Protein AF-A0A2P4WYX6-F1 (afdb_monomer_lite)

Radius of gyration: 46.46 Å; chains: 1; bounding box: 91×80×114 Å

Secondary structure (DSSP, 8-state):
-----PPPP---TTGGG-PPPP----PPPPPTTSTTTSPPHHHHHHS------THHHHHHHHHHHHHHHHHHHHHHHHHTS---------PPP--PPPPPGGGSS-HHHHHHHHHHHHHHHHHHHHHHHHHHHHHHHSTT-TTHHHHHHHHS--SS------TTS-----------HHHHHHHHHHHHHHHHHHGGGSS---------PPPP---------

Sequence (221 aa):
MAPTTRPVYDEDPDALYRGVPAPVPRIRPISSTDRLLRPTKASLAASRKKALTGKDKELAEAHELARKRRRLARVAKESGRLTIPQSPKFNKMKKSTVRSRADMLTRTSRELLEIAAIRKRIQAQKRKTQKYHDATTQGGRRDQSSRALSANGGVGVPVVRRPKLTTPVGFEFEIDKRAAAAEARKSLKRKSVAVTMEETEEVKASESAPPQKQRRKSAAA

Structure (mmCIF, N/CA/C/O backbone):
data_AF-A0A2P4WYX6-F1
#
_entry.id   AF-A0A2P4WYX6-F1
#
loop_
_atom_site.group_PDB
_atom_site.id
_atom_site.type_symbol
_atom_site.label_atom_id
_atom_site.label_alt_id
_atom_site.label_comp_id
_atom_site.label_asym_id
_atom_site.label_entity_id
_atom_site.label_seq_id
_atom_site.pdbx_PDB_ins_code
_atom_site.Cartn_x
_atom_site.Cartn_y
_atom_site.Cartn_z
_atom_site.occupancy
_atom_site.B_iso_or_equiv
_atom_site.auth_seq_id
_atom_site.auth_comp_id
_atom_site.auth_asym_id
_atom_site.auth_atom_id
_atom_site.pdbx_PDB_model_num
ATOM 1 N N . MET A 1 1 ? 17.646 15.285 -13.150 1.00 48.19 1 MET A N 1
ATOM 2 C CA . MET A 1 1 ? 17.004 16.487 -13.714 1.00 48.19 1 MET A CA 1
ATOM 3 C C . MET A 1 1 ? 17.012 16.361 -15.223 1.00 48.19 1 MET A C 1
ATOM 5 O O . MET A 1 1 ? 18.047 16.005 -15.768 1.00 48.19 1 MET A O 1
ATOM 9 N N . ALA A 1 2 ? 15.870 16.587 -15.865 1.00 43.16 2 ALA A N 1
ATOM 10 C CA . ALA A 1 2 ? 15.758 16.755 -17.310 1.00 43.16 2 ALA A CA 1
ATOM 11 C C . ALA A 1 2 ? 14.691 17.837 -17.568 1.00 43.16 2 ALA A C 1
ATOM 13 O O . ALA A 1 2 ? 13.674 17.832 -16.866 1.00 43.16 2 ALA A O 1
ATOM 14 N N . PRO A 1 3 ? 14.935 18.781 -18.492 1.00 48.22 3 PRO A N 1
ATOM 15 C CA . PRO A 1 3 ? 14.045 19.909 -18.742 1.00 48.22 3 PRO A CA 1
ATOM 16 C C . PRO A 1 3 ? 12.782 19.461 -19.488 1.00 48.22 3 PRO A C 1
ATOM 18 O O . PRO A 1 3 ? 12.831 18.608 -20.370 1.00 48.22 3 PRO A O 1
ATOM 21 N N . THR A 1 4 ? 11.644 20.049 -19.120 1.00 51.03 4 THR A N 1
ATOM 22 C CA . THR A 1 4 ? 10.346 19.888 -19.792 1.00 51.03 4 THR A CA 1
ATOM 23 C C . THR A 1 4 ? 9.991 21.194 -20.495 1.00 51.03 4 THR A C 1
ATOM 25 O O . THR A 1 4 ? 9.139 21.949 -20.041 1.00 51.03 4 THR A O 1
ATOM 28 N N . THR A 1 5 ? 10.662 21.494 -21.604 1.00 54.72 5 THR A N 1
ATOM 29 C CA . THR A 1 5 ? 10.223 22.562 -22.508 1.00 54.72 5 THR A CA 1
ATOM 30 C C . THR A 1 5 ? 9.193 21.991 -23.479 1.00 54.72 5 THR A C 1
ATOM 32 O O . THR A 1 5 ? 9.467 21.075 -24.253 1.00 54.72 5 THR A O 1
ATOM 35 N N . ARG A 1 6 ? 7.959 22.487 -23.361 1.00 56.28 6 ARG A N 1
ATOM 36 C CA . ARG A 1 6 ? 6.865 22.247 -24.311 1.00 56.28 6 ARG A CA 1
ATOM 37 C C . ARG A 1 6 ? 7.136 23.040 -25.600 1.00 56.28 6 ARG A C 1
ATOM 39 O O . ARG A 1 6 ? 7.762 24.094 -25.505 1.00 56.28 6 ARG A O 1
ATOM 46 N N . PRO A 1 7 ? 6.673 22.576 -26.773 1.00 48.28 7 PRO A N 1
ATOM 47 C CA . PRO A 1 7 ? 6.764 23.365 -27.994 1.00 48.28 7 PRO A CA 1
ATOM 48 C C . PRO A 1 7 ? 5.873 24.607 -27.879 1.00 48.28 7 PRO A C 1
ATOM 50 O O . PRO A 1 7 ? 4.713 24.513 -27.470 1.00 48.28 7 PRO A O 1
ATOM 53 N N . VAL A 1 8 ? 6.458 25.755 -28.209 1.00 48.31 8 VAL A N 1
ATOM 54 C CA . VAL A 1 8 ? 5.779 27.036 -28.409 1.00 48.31 8 VAL A CA 1
ATOM 55 C C . VAL A 1 8 ? 5.008 26.916 -29.723 1.00 48.31 8 VAL A C 1
ATOM 57 O O . VAL A 1 8 ? 5.616 26.659 -30.758 1.00 48.31 8 VAL A O 1
ATOM 60 N N . TYR A 1 9 ? 3.680 27.000 -29.653 1.00 49.00 9 TYR A N 1
ATOM 61 C CA . TYR A 1 9 ? 2.839 27.264 -30.818 1.00 49.00 9 TYR A CA 1
ATOM 62 C C . TYR A 1 9 ? 2.704 28.776 -30.973 1.00 49.00 9 TYR A C 1
ATOM 64 O O . TYR A 1 9 ? 2.695 29.493 -29.971 1.00 49.00 9 TYR A O 1
ATOM 72 N N . ASP A 1 10 ? 2.641 29.190 -32.232 1.00 50.97 10 ASP A N 1
ATOM 73 C CA . ASP A 1 10 ? 2.662 30.558 -32.731 1.00 50.97 10 ASP A CA 1
ATOM 74 C C . ASP A 1 10 ? 1.778 31.530 -31.934 1.00 50.97 10 ASP A C 1
ATOM 76 O O . ASP A 1 10 ? 0.637 31.243 -31.565 1.00 50.97 10 ASP A O 1
ATOM 80 N N . GLU A 1 11 ? 2.365 32.688 -31.646 1.00 53.31 11 GLU A N 1
ATOM 81 C CA . GLU A 1 11 ? 1.775 33.793 -30.905 1.00 53.31 11 GLU A CA 1
ATOM 82 C C . GLU A 1 11 ? 0.718 34.495 -31.771 1.00 53.31 11 GLU A C 1
ATOM 84 O O . GLU A 1 11 ? 1.040 35.374 -32.566 1.00 53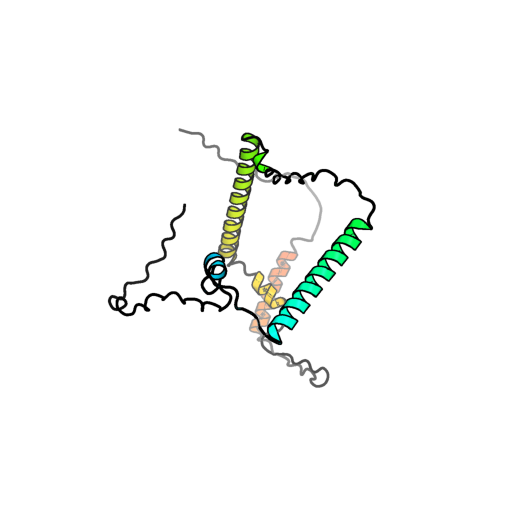.31 11 GLU A O 1
ATOM 89 N N . ASP A 1 12 ? -0.557 34.130 -31.605 1.00 55.72 12 ASP A N 1
ATOM 90 C CA . ASP A 1 12 ? -1.676 35.001 -31.984 1.00 55.72 12 ASP A CA 1
ATOM 91 C C . ASP A 1 12 ? -1.669 36.229 -31.044 1.00 55.72 12 ASP A C 1
ATOM 93 O O . ASP A 1 12 ? -1.929 36.076 -29.841 1.00 55.72 12 ASP A O 1
ATOM 97 N N . PRO A 1 13 ? -1.405 37.457 -31.538 1.00 60.81 13 PRO A N 1
ATOM 98 C CA . PRO A 1 13 ? -1.260 38.644 -30.688 1.00 60.81 13 PRO A CA 1
ATOM 99 C C . PRO A 1 13 ? -2.567 39.074 -29.994 1.00 60.81 13 PRO A C 1
ATOM 101 O O . PRO A 1 13 ? -2.524 39.816 -29.014 1.00 60.81 13 PRO A O 1
ATOM 104 N N . ASP A 1 14 ? -3.719 38.550 -30.426 1.00 59.16 14 ASP A N 1
ATOM 105 C CA . ASP A 1 14 ? -5.037 38.846 -29.845 1.00 59.16 14 ASP A CA 1
ATOM 106 C C . ASP A 1 14 ? -5.517 37.808 -28.808 1.00 59.16 14 ASP A C 1
ATOM 108 O O . ASP A 1 14 ? -6.575 37.973 -28.188 1.00 59.16 14 ASP A O 1
ATOM 112 N N . ALA A 1 15 ? -4.750 36.741 -28.548 1.00 57.59 15 ALA A N 1
ATOM 113 C CA . ALA A 1 15 ? -5.140 35.705 -27.583 1.00 57.59 15 ALA A CA 1
ATOM 114 C C . ALA A 1 15 ? -4.946 36.125 -26.107 1.00 57.59 15 ALA A C 1
ATOM 116 O O . ALA A 1 15 ? -5.497 35.494 -25.200 1.00 57.59 15 ALA A O 1
ATOM 117 N N . LEU A 1 16 ? -4.204 37.210 -25.851 1.00 56.69 16 LEU A N 1
ATOM 118 C CA . LEU A 1 16 ? -3.835 37.679 -24.507 1.00 56.69 16 LEU A CA 1
ATOM 119 C C . LEU A 1 16 ? -5.023 38.092 -23.622 1.00 56.69 16 LEU A C 1
ATOM 121 O O . LEU A 1 16 ? -4.913 38.036 -22.398 1.00 56.69 16 LEU A O 1
ATOM 125 N N . TYR A 1 17 ? -6.169 38.457 -24.204 1.00 57.28 17 TYR A N 1
ATOM 126 C CA . TYR A 1 17 ? -7.312 38.994 -23.449 1.00 57.28 17 TYR A CA 1
ATOM 127 C C . TYR A 1 17 ? -8.503 38.035 -23.298 1.00 57.28 17 TYR A C 1
ATOM 129 O O . TYR A 1 17 ? -9.527 38.413 -22.730 1.00 57.28 17 TYR A O 1
ATOM 137 N N . ARG A 1 18 ? -8.378 36.770 -23.726 1.00 60.94 18 ARG A N 1
ATOM 138 C CA . ARG A 1 18 ? -9.403 35.725 -23.507 1.00 60.94 18 ARG A CA 1
ATOM 139 C C . ARG A 1 18 ? -8.941 34.641 -22.526 1.00 60.94 18 ARG A C 1
ATOM 141 O O . ARG A 1 18 ? -9.201 33.456 -22.720 1.00 60.94 18 ARG A O 1
ATOM 148 N N . GLY A 1 19 ? -8.252 35.036 -21.457 1.00 66.94 19 GLY A N 1
ATOM 149 C CA . GLY A 1 19 ? -7.892 34.132 -20.365 1.00 66.94 19 GLY A CA 1
ATOM 150 C C . GLY A 1 19 ? -9.114 33.741 -19.526 1.00 66.94 19 GLY A C 1
ATOM 151 O O . GLY A 1 19 ? -9.825 34.603 -19.016 1.00 66.94 19 GLY A O 1
ATOM 152 N N . VAL A 1 20 ? -9.356 32.436 -19.365 1.00 69.62 20 VAL A N 1
ATOM 153 C CA . VAL A 1 20 ? -10.332 31.887 -18.405 1.00 69.62 20 VAL A CA 1
ATOM 154 C C . VAL A 1 20 ? -10.021 32.458 -17.011 1.00 69.62 20 VAL A C 1
ATOM 156 O O . VAL A 1 20 ? -8.851 32.428 -16.617 1.00 69.62 20 VAL A O 1
ATOM 159 N N . PRO A 1 21 ? -11.012 32.974 -16.252 1.00 75.75 21 PRO A N 1
ATOM 160 C CA . PRO A 1 21 ? -10.755 33.534 -14.929 1.00 75.75 21 PRO A CA 1
ATOM 161 C C . PRO A 1 21 ? -10.059 32.503 -14.037 1.00 75.75 21 PRO A C 1
ATOM 163 O O . PRO A 1 21 ? -10.359 31.307 -14.102 1.00 75.75 21 PRO A O 1
ATOM 166 N N . ALA A 1 22 ? -9.123 32.974 -13.207 1.00 77.44 22 ALA A N 1
ATOM 167 C CA . ALA A 1 22 ? -8.354 32.114 -12.318 1.00 77.44 22 ALA A CA 1
ATOM 168 C C . ALA A 1 22 ? -9.303 31.207 -11.506 1.00 77.44 22 ALA A C 1
ATOM 170 O O . ALA A 1 22 ? -10.267 31.705 -10.915 1.00 77.44 22 ALA A O 1
ATOM 171 N N . PRO A 1 23 ? -9.080 29.880 -11.484 1.00 76.62 23 PRO A N 1
ATOM 172 C CA . PRO A 1 23 ? -9.995 28.956 -10.830 1.00 76.62 23 PRO A CA 1
ATOM 173 C C . PRO A 1 23 ? -10.073 29.256 -9.329 1.00 76.62 23 PRO A C 1
ATOM 175 O O . PRO A 1 23 ? -9.102 29.087 -8.593 1.00 76.62 23 PRO A O 1
ATOM 178 N N . VAL A 1 24 ? -11.250 29.693 -8.874 1.00 80.38 24 VAL A N 1
ATOM 179 C CA . VAL A 1 24 ? -11.516 29.975 -7.459 1.00 80.38 24 VAL A CA 1
ATOM 180 C C . VAL A 1 24 ? -11.598 28.650 -6.691 1.00 80.38 24 VAL A C 1
ATOM 182 O O . VAL A 1 24 ? -12.313 27.735 -7.122 1.00 80.38 24 VAL A O 1
ATOM 185 N N . PRO A 1 25 ? -10.900 28.502 -5.549 1.00 78.69 25 PRO A N 1
ATOM 186 C CA . PRO A 1 25 ? -10.986 27.291 -4.746 1.00 78.69 25 PRO A CA 1
ATOM 187 C C . PRO A 1 25 ? -12.414 27.108 -4.217 1.00 78.69 25 PRO A C 1
ATOM 189 O O . PRO A 1 25 ? -12.939 27.942 -3.482 1.00 78.69 25 PRO A O 1
ATOM 192 N N . ARG A 1 26 ? -13.051 25.988 -4.574 1.00 79.81 26 ARG A N 1
ATOM 193 C CA . ARG A 1 26 ? -14.374 25.619 -4.051 1.00 79.81 26 ARG A CA 1
ATOM 194 C C . ARG A 1 26 ? -14.242 25.254 -2.571 1.00 79.81 26 ARG A C 1
ATOM 196 O O . ARG A 1 26 ? -13.697 24.200 -2.236 1.00 79.81 26 ARG A O 1
ATOM 203 N N . ILE A 1 27 ? -14.727 26.128 -1.692 1.00 78.38 27 ILE A N 1
ATOM 204 C CA . ILE A 1 27 ? -14.760 25.889 -0.245 1.00 78.38 27 ILE A CA 1
ATOM 205 C C . ILE A 1 27 ? -15.755 24.756 0.031 1.00 78.38 27 ILE A C 1
ATOM 207 O O . ILE A 1 27 ? -16.883 24.769 -0.460 1.00 78.38 27 ILE A O 1
ATOM 211 N N . ARG A 1 28 ? -15.329 23.745 0.796 1.00 82.00 28 ARG A N 1
ATOM 212 C CA . ARG A 1 28 ? -16.211 22.644 1.205 1.00 82.00 28 ARG A CA 1
ATOM 213 C C . ARG A 1 28 ? -17.217 23.156 2.242 1.00 82.00 28 ARG A C 1
ATOM 215 O O . ARG A 1 28 ? -16.798 23.880 3.146 1.00 82.00 28 ARG A O 1
ATOM 222 N N . PRO A 1 29 ? -18.502 22.773 2.157 1.00 81.25 29 PRO A N 1
ATOM 223 C CA . PRO A 1 29 ? -19.473 23.143 3.177 1.00 81.25 29 PRO A CA 1
ATOM 224 C C . PRO A 1 29 ? -19.048 22.550 4.524 1.00 81.25 29 PRO A C 1
ATOM 226 O O . PRO A 1 29 ? -18.733 21.362 4.614 1.00 81.25 29 PRO A O 1
ATOM 229 N N . ILE A 1 30 ? -19.017 23.392 5.556 1.00 80.38 30 ILE A N 1
ATOM 230 C CA . ILE A 1 30 ? -18.679 22.980 6.921 1.00 80.38 30 ILE A CA 1
ATOM 231 C C . ILE A 1 30 ? -19.861 22.179 7.464 1.00 80.38 30 ILE A C 1
ATOM 233 O O . ILE A 1 30 ? -20.992 22.671 7.494 1.00 80.38 30 ILE A O 1
ATOM 237 N N . SER A 1 31 ? -19.613 20.937 7.876 1.00 80.00 31 SER A N 1
ATOM 238 C CA . SER A 1 31 ? -20.662 20.096 8.454 1.00 80.00 31 SER A CA 1
ATOM 239 C C . SER A 1 31 ? -20.960 20.540 9.887 1.00 80.00 31 SER A C 1
ATOM 241 O O . SER A 1 31 ? -20.053 20.932 10.618 1.00 80.00 31 SER A O 1
ATOM 243 N N . SER A 1 32 ? -22.205 20.393 10.350 1.00 75.50 32 SER A N 1
ATOM 244 C CA . SER A 1 32 ? -22.585 20.660 11.754 1.00 75.50 32 SER A CA 1
ATOM 245 C C . SER A 1 32 ? -21.799 19.817 12.766 1.00 75.50 32 SER A C 1
ATOM 247 O O . SER A 1 32 ? -21.746 20.126 13.955 1.00 75.50 32 SER A O 1
ATOM 249 N N . THR A 1 33 ? -21.164 18.744 12.293 1.00 77.31 33 THR A N 1
ATOM 250 C CA . THR A 1 33 ? -20.335 17.853 13.097 1.00 77.31 33 THR A CA 1
ATOM 251 C C . THR A 1 33 ? -18.848 18.194 13.036 1.00 77.31 33 THR A C 1
ATOM 253 O O . THR A 1 33 ? -18.068 17.544 13.742 1.00 77.31 33 THR A O 1
ATOM 256 N N . ASP A 1 34 ? -18.440 19.195 12.254 1.00 81.38 34 ASP A N 1
ATOM 257 C CA . ASP A 1 34 ? -17.046 19.614 12.154 1.00 81.38 34 ASP A CA 1
ATOM 258 C C . ASP A 1 34 ? -16.583 20.248 13.464 1.00 81.38 34 ASP A C 1
ATOM 260 O O . ASP A 1 34 ? -17.326 20.937 14.162 1.00 81.38 34 ASP A O 1
ATOM 264 N N . ARG A 1 35 ? -15.312 20.020 13.814 1.00 74.44 35 ARG A N 1
ATOM 265 C CA . ARG A 1 35 ? -14.719 20.513 15.070 1.00 74.44 35 ARG A CA 1
ATOM 266 C C . ARG A 1 35 ? -14.808 22.031 15.225 1.00 74.44 35 ARG A C 1
ATOM 268 O O . ARG A 1 35 ? -14.800 22.499 16.353 1.00 74.44 35 ARG A O 1
ATOM 275 N N . LEU A 1 36 ? -14.904 22.756 14.110 1.00 78.19 36 LEU A N 1
ATOM 276 C CA . LEU A 1 36 ? -15.064 24.208 14.068 1.00 78.19 36 LEU A CA 1
ATOM 277 C C . LEU A 1 36 ? -16.403 24.669 14.661 1.00 78.19 36 LEU A C 1
ATOM 279 O O . LEU A 1 36 ? -16.460 25.740 15.250 1.00 78.19 36 LEU A O 1
ATOM 283 N N . LEU A 1 37 ? -17.458 23.855 14.539 1.00 80.00 37 LEU A N 1
ATOM 284 C CA . LEU A 1 37 ? -18.802 24.162 15.042 1.00 80.00 37 LEU A CA 1
ATOM 285 C C . LEU A 1 37 ? -19.119 23.472 16.377 1.00 80.00 37 LEU A C 1
ATOM 287 O O . LEU A 1 37 ? -20.144 23.758 16.994 1.00 80.00 37 LEU A O 1
ATOM 291 N N . ARG A 1 38 ? -18.257 22.564 16.858 1.00 82.19 38 ARG A N 1
ATOM 292 C CA . ARG A 1 38 ? -18.446 21.924 18.166 1.00 82.19 38 ARG A CA 1
ATOM 293 C C . ARG A 1 38 ? -17.957 22.849 19.283 1.00 82.19 38 ARG A C 1
ATOM 295 O O . ARG A 1 38 ? -16.810 23.293 19.226 1.00 82.19 38 ARG A O 1
ATOM 302 N N . PRO A 1 39 ? -18.749 23.069 20.348 1.00 81.31 39 PRO A N 1
ATOM 303 C CA . PRO A 1 39 ? -18.277 23.826 21.498 1.00 81.31 39 PRO A CA 1
ATOM 304 C C . PRO A 1 39 ? -17.069 23.119 22.122 1.00 81.31 39 PRO A C 1
ATOM 306 O O . PRO A 1 39 ? -17.045 21.895 22.298 1.00 81.31 39 PRO A O 1
ATOM 309 N N . THR A 1 40 ? -16.035 23.895 22.435 1.00 83.75 40 THR A N 1
ATOM 310 C CA . THR A 1 40 ? -14.823 23.373 23.069 1.00 83.75 40 THR A CA 1
ATOM 311 C C . THR A 1 40 ? -15.133 22.882 24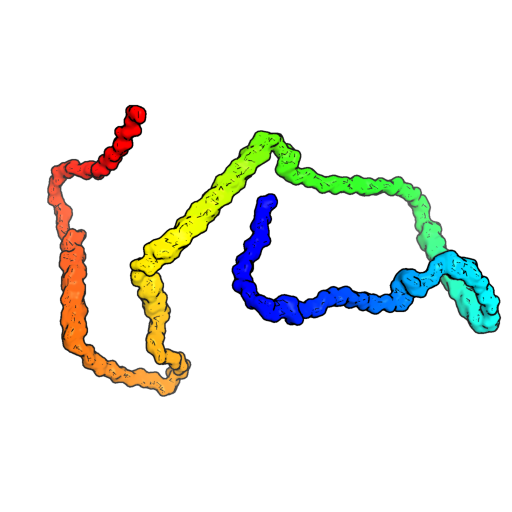.483 1.00 83.75 40 THR A C 1
ATOM 313 O O . THR A 1 40 ? -16.092 23.314 25.121 1.00 83.75 40 THR A O 1
ATOM 316 N N . LYS A 1 41 ? -14.296 21.989 25.026 1.00 80.44 41 LYS A N 1
ATOM 317 C CA . LYS A 1 41 ? -14.459 21.513 26.413 1.00 80.44 41 LYS A CA 1
ATOM 318 C C . LYS A 1 41 ? -14.429 22.657 27.430 1.00 80.44 41 LYS A C 1
ATOM 320 O O . LYS A 1 41 ? -15.142 22.580 28.419 1.00 80.44 41 LYS A O 1
ATOM 325 N N . ALA A 1 42 ? -13.649 23.708 27.169 1.00 78.56 42 ALA A N 1
ATOM 326 C CA . ALA A 1 42 ? -13.618 24.914 27.995 1.00 78.56 42 ALA A CA 1
ATOM 327 C C . ALA A 1 42 ? -14.954 25.678 27.938 1.00 78.56 42 ALA A C 1
ATOM 329 O O . ALA A 1 42 ? -15.486 26.057 28.976 1.00 78.56 42 ALA A O 1
ATOM 330 N N . SER A 1 43 ? -15.544 25.813 26.745 1.00 76.75 43 SER A N 1
ATOM 331 C CA . SER A 1 43 ? -16.871 26.418 26.562 1.00 76.75 43 SER A CA 1
ATOM 332 C C . SER A 1 43 ? -17.977 25.603 27.249 1.00 76.75 43 SER A C 1
ATOM 334 O O . SER A 1 43 ? -18.819 26.164 27.946 1.00 76.75 43 SER A O 1
ATOM 336 N N . LEU A 1 44 ? -17.928 24.270 27.151 1.00 76.94 44 LEU A N 1
ATOM 337 C CA . LEU A 1 44 ? -18.863 23.386 27.854 1.00 76.94 44 LEU A CA 1
ATOM 338 C C . LEU A 1 44 ? -18.654 23.368 29.374 1.00 76.94 44 LEU A C 1
ATOM 340 O O . LEU A 1 44 ? -19.619 23.192 30.107 1.00 76.94 44 LEU A O 1
ATOM 344 N N . ALA A 1 45 ? -17.425 23.547 29.861 1.00 73.00 45 ALA A N 1
ATOM 345 C CA . ALA A 1 45 ? -17.138 23.602 31.294 1.00 73.00 45 ALA A CA 1
ATOM 346 C C . ALA A 1 45 ? -17.643 24.903 31.939 1.00 73.00 45 ALA A C 1
ATOM 348 O O . ALA A 1 45 ? -18.072 24.881 33.090 1.00 73.00 45 ALA A O 1
ATOM 349 N N . ALA A 1 46 ? -17.640 26.012 31.191 1.00 71.06 46 ALA A N 1
ATOM 350 C CA . ALA A 1 46 ? -18.243 27.276 31.615 1.00 71.06 46 ALA A CA 1
ATOM 351 C C . ALA A 1 46 ? -19.784 27.253 31.567 1.00 71.06 46 ALA A C 1
ATOM 353 O O . ALA A 1 46 ? -20.439 28.088 32.196 1.00 71.06 46 ALA A O 1
ATOM 354 N N . SER A 1 47 ? -20.381 26.288 30.855 1.00 74.12 47 SER A N 1
ATOM 355 C CA . SER A 1 47 ? -21.827 26.087 30.863 1.00 74.12 47 SER A CA 1
ATOM 356 C C . SER A 1 47 ? -22.270 25.622 32.246 1.00 74.12 47 SER A C 1
ATOM 358 O O . SER A 1 47 ? -22.032 24.482 32.653 1.00 74.12 47 SER A O 1
ATOM 360 N N . ARG A 1 48 ? -22.975 26.499 32.965 1.00 72.25 48 ARG A N 1
ATOM 361 C CA . ARG A 1 48 ? -23.625 26.149 34.231 1.00 72.25 48 ARG A CA 1
ATOM 362 C C . ARG A 1 48 ? -24.555 24.955 34.003 1.00 72.25 48 ARG A C 1
ATOM 364 O O . ARG A 1 48 ? -25.299 24.915 33.021 1.00 72.25 48 ARG A O 1
ATOM 371 N N . LYS A 1 49 ? -24.503 23.967 34.902 1.00 74.94 49 LYS A N 1
ATOM 372 C CA . LYS A 1 49 ? -25.431 22.831 34.880 1.00 74.94 49 LYS A CA 1
ATOM 373 C C . LYS A 1 49 ? -26.842 23.395 35.019 1.00 74.94 49 LYS A C 1
ATOM 375 O O . LYS A 1 49 ? -27.151 24.007 36.038 1.00 74.94 49 LYS A O 1
ATOM 380 N N . LYS A 1 50 ? -27.675 23.225 33.992 1.00 78.69 50 LYS A N 1
ATOM 381 C CA . LYS A 1 50 ? -29.096 23.565 34.092 1.00 78.69 50 LYS A CA 1
ATOM 382 C C . LYS A 1 50 ? -29.685 22.732 35.230 1.00 78.69 50 LYS A C 1
ATOM 384 O O . LYS A 1 50 ? -29.468 21.521 35.267 1.00 78.69 50 LYS A O 1
ATOM 389 N N . ALA A 1 51 ? -30.371 23.384 36.166 1.00 80.81 51 ALA A N 1
ATOM 390 C CA . ALA A 1 51 ? -31.138 22.688 37.187 1.00 80.81 51 ALA A CA 1
ATOM 391 C C . ALA A 1 51 ? -32.269 21.938 36.470 1.00 80.81 51 ALA A C 1
ATOM 393 O O . ALA A 1 51 ? -33.231 22.546 36.014 1.00 80.81 51 ALA A O 1
ATOM 394 N N . LEU A 1 52 ? -32.085 20.633 36.278 1.00 82.19 52 LEU A N 1
ATOM 395 C CA . LEU A 1 52 ? -33.086 19.761 35.672 1.00 82.19 52 LEU A CA 1
ATOM 396 C C . LEU A 1 52 ? -34.211 19.569 36.695 1.00 82.19 52 LEU A C 1
ATOM 398 O O . LEU A 1 52 ? -33.954 19.126 37.817 1.00 82.19 52 LEU A O 1
ATOM 402 N N . THR A 1 53 ? -35.439 19.926 36.326 1.00 86.31 53 THR A N 1
ATOM 403 C CA . THR A 1 53 ? -36.637 19.771 37.162 1.00 86.31 53 THR A CA 1
ATOM 404 C C . THR A 1 53 ? -37.673 18.898 36.453 1.00 86.31 53 THR A C 1
ATOM 406 O O . THR A 1 53 ? -37.663 18.761 35.230 1.00 86.31 53 THR A O 1
ATOM 409 N N . GLY A 1 54 ? -38.548 18.253 37.230 1.00 90.31 54 GLY A N 1
ATOM 410 C CA . GLY A 1 54 ? -39.596 17.373 36.705 1.00 90.31 54 GLY A CA 1
ATOM 411 C C . GLY A 1 54 ? -39.052 16.172 35.920 1.00 90.31 54 GLY A C 1
ATOM 412 O O . GLY A 1 54 ? -38.080 15.537 36.328 1.00 90.31 54 GLY A O 1
ATOM 413 N N . LYS A 1 55 ? -39.674 15.881 34.770 1.00 88.56 55 LYS A N 1
ATOM 414 C CA . LYS A 1 55 ? -39.411 14.687 33.942 1.00 88.56 55 LYS A CA 1
ATOM 415 C C . LYS A 1 55 ? -37.959 14.577 33.465 1.00 88.56 55 LYS A C 1
ATOM 417 O O . LYS A 1 55 ? -37.414 13.480 33.388 1.00 88.56 55 LYS A O 1
ATOM 422 N N . ASP A 1 56 ? -37.302 15.702 33.193 1.00 85.62 56 ASP A N 1
ATOM 423 C CA . ASP A 1 56 ? -35.915 15.696 32.716 1.00 85.62 56 ASP A CA 1
ATOM 424 C C . ASP A 1 56 ? -34.929 15.249 33.805 1.00 85.62 56 ASP A C 1
ATOM 426 O O . ASP A 1 56 ? -33.890 14.650 33.510 1.00 85.62 56 ASP A O 1
ATOM 430 N N . LYS A 1 57 ? -35.269 15.496 35.077 1.00 90.56 57 LYS A N 1
ATOM 431 C CA . LYS A 1 57 ? -34.497 15.015 36.225 1.00 90.56 57 LYS A CA 1
ATOM 432 C C . LYS A 1 57 ? -34.611 13.496 36.353 1.00 90.56 57 LYS A C 1
ATOM 434 O O . LYS A 1 57 ? -33.593 12.824 36.484 1.00 90.56 57 LYS A O 1
ATOM 439 N N . GLU A 1 58 ? -35.821 12.960 36.221 1.00 88.88 58 GLU A N 1
ATOM 440 C CA . GLU A 1 58 ? -36.080 11.515 36.274 1.00 88.88 58 GLU A CA 1
ATOM 441 C C . GLU A 1 58 ? -35.366 10.766 35.142 1.00 88.88 58 GLU A C 1
ATOM 443 O O . GLU A 1 58 ? -34.740 9.731 35.373 1.00 88.88 58 GLU A O 1
ATOM 448 N N . LEU A 1 59 ? -35.379 11.314 33.921 1.00 90.62 59 LEU A N 1
ATOM 449 C CA . LEU A 1 59 ? -34.639 10.739 32.794 1.00 90.62 59 LEU A CA 1
ATOM 450 C C . LEU A 1 59 ? -33.126 10.751 33.039 1.00 90.62 59 LEU A C 1
ATOM 452 O O . LEU A 1 59 ? -32.447 9.752 32.779 1.00 90.62 59 LEU A O 1
ATOM 456 N N . ALA A 1 60 ? -32.583 11.854 33.560 1.00 88.44 60 ALA A N 1
ATOM 457 C CA . ALA A 1 60 ? -31.167 11.940 33.904 1.00 88.44 60 ALA A CA 1
ATOM 458 C C . ALA A 1 60 ? -30.786 10.914 34.986 1.00 88.44 60 ALA A C 1
ATOM 460 O O . ALA A 1 60 ? -29.797 10.191 34.826 1.00 88.44 60 ALA A O 1
ATOM 461 N N . GLU A 1 61 ? -31.599 10.783 36.034 1.00 91.31 61 GLU A N 1
ATOM 462 C CA . GLU A 1 61 ? -31.412 9.802 37.106 1.00 91.31 61 GLU A CA 1
ATOM 463 C C . GLU A 1 61 ? -31.510 8.361 36.586 1.00 91.31 61 GLU A C 1
ATOM 465 O O . GLU A 1 61 ? -30.651 7.530 36.899 1.00 91.31 61 GLU A O 1
ATOM 470 N N . ALA A 1 62 ? -32.469 8.061 35.706 1.00 92.12 62 ALA A N 1
ATOM 471 C CA . ALA A 1 62 ? -32.588 6.758 35.054 1.00 92.12 62 ALA A CA 1
ATOM 472 C C . ALA A 1 62 ? -31.343 6.425 34.212 1.00 92.12 62 ALA A C 1
ATOM 474 O O . ALA A 1 62 ? -30.820 5.304 34.267 1.00 92.12 62 ALA A O 1
ATOM 475 N N . HIS A 1 63 ? -30.806 7.402 33.476 1.00 93.12 63 HIS A N 1
ATOM 476 C CA . HIS A 1 63 ? -29.556 7.241 32.735 1.00 93.12 63 HIS A CA 1
ATOM 477 C C . HIS A 1 63 ? -28.352 7.011 33.655 1.00 93.12 63 HIS A C 1
ATOM 479 O O . HIS A 1 63 ? -27.483 6.187 33.337 1.00 93.12 63 HIS A O 1
ATOM 485 N N . GLU A 1 64 ? -28.277 7.697 34.794 1.00 92.81 64 GLU A N 1
ATOM 486 C CA . GLU A 1 64 ? -27.228 7.470 35.786 1.00 92.81 64 GLU A CA 1
ATOM 487 C C . GLU A 1 64 ? -27.328 6.086 36.424 1.00 92.81 64 GLU A C 1
ATOM 489 O O . GLU A 1 64 ? -26.317 5.380 36.511 1.00 92.81 64 GLU A O 1
ATOM 494 N N . LEU A 1 65 ? -28.530 5.650 36.798 1.00 94.12 65 LEU A N 1
ATOM 495 C CA . LEU A 1 65 ? -28.784 4.305 37.310 1.00 94.12 65 LEU A CA 1
ATOM 496 C C . LEU A 1 65 ? -28.412 3.238 36.277 1.00 94.12 65 LEU A C 1
ATOM 498 O O . LEU A 1 65 ? -27.730 2.268 36.614 1.00 94.12 65 LEU A O 1
ATOM 502 N N . ALA A 1 66 ? -28.752 3.437 35.003 1.00 92.56 66 ALA A N 1
ATOM 503 C CA . ALA A 1 66 ? -28.341 2.543 33.924 1.00 92.56 66 ALA A CA 1
ATOM 504 C C . ALA A 1 66 ? -26.810 2.495 33.766 1.00 92.56 66 ALA A C 1
ATOM 506 O O . ALA A 1 66 ? -26.235 1.418 33.580 1.00 92.56 66 ALA A O 1
ATOM 507 N N . ARG A 1 67 ? -26.114 3.635 33.886 1.00 93.56 67 ARG A N 1
ATOM 508 C CA . ARG A 1 67 ? -24.640 3.675 33.887 1.00 93.56 67 ARG A CA 1
ATOM 509 C C . ARG A 1 67 ? -24.055 2.944 35.094 1.00 93.56 67 ARG A C 1
ATOM 511 O O . ARG A 1 67 ? -23.097 2.192 34.915 1.00 93.56 67 ARG A O 1
ATOM 518 N N . LYS A 1 68 ? -24.624 3.124 36.289 1.00 94.44 68 LYS A N 1
ATOM 519 C CA . LYS A 1 68 ? -24.216 2.412 37.511 1.00 94.44 68 LYS A CA 1
ATOM 520 C C . LYS A 1 68 ? -24.406 0.902 37.350 1.00 94.44 68 LYS A C 1
ATOM 522 O O . LYS A 1 68 ? -23.446 0.162 37.544 1.00 94.44 68 LYS A O 1
ATOM 527 N N . ARG A 1 69 ? -25.568 0.449 36.863 1.00 92.81 69 ARG A N 1
ATOM 528 C CA . ARG A 1 69 ? -25.833 -0.969 36.548 1.00 92.81 69 ARG A CA 1
ATOM 529 C C . ARG A 1 69 ? -24.821 -1.538 35.552 1.00 92.81 69 ARG A C 1
ATOM 531 O O . ARG A 1 69 ? -24.270 -2.606 35.786 1.00 92.81 69 ARG A O 1
ATOM 538 N N . ARG A 1 70 ? -24.495 -0.801 34.482 1.00 90.81 70 ARG A N 1
ATOM 539 C CA . ARG A 1 70 ? -23.461 -1.215 33.512 1.00 90.81 70 ARG A CA 1
ATOM 5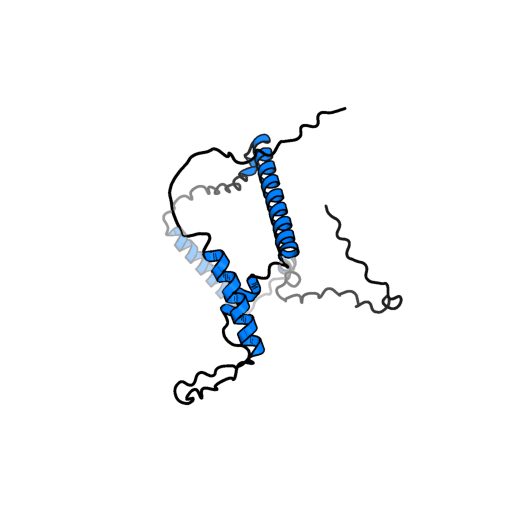40 C C . ARG A 1 70 ? -22.071 -1.323 34.139 1.00 90.81 70 ARG A C 1
ATOM 542 O O . ARG A 1 70 ? -21.324 -2.226 33.777 1.00 90.81 70 ARG A O 1
ATOM 549 N N . ARG A 1 71 ? -21.707 -0.413 35.050 1.00 90.38 71 ARG A N 1
ATOM 550 C CA . ARG A 1 71 ? -20.432 -0.483 35.783 1.00 90.38 71 ARG A CA 1
ATOM 551 C C . ARG A 1 71 ? -20.393 -1.709 36.687 1.00 90.38 71 ARG A C 1
ATOM 553 O O . ARG A 1 71 ? -19.437 -2.464 36.596 1.00 90.38 71 ARG A O 1
ATOM 560 N N . LEU A 1 72 ? -21.443 -1.947 37.469 1.00 88.62 72 LEU A N 1
ATOM 561 C CA . LEU A 1 72 ? -21.538 -3.118 38.343 1.00 88.62 72 LEU A CA 1
ATOM 562 C C . LEU A 1 72 ? -21.514 -4.430 37.553 1.00 88.62 72 LEU A C 1
ATOM 564 O O . LEU A 1 72 ? -20.821 -5.354 37.951 1.00 88.62 72 LEU A O 1
ATOM 568 N N . ALA A 1 73 ? -22.173 -4.496 36.394 1.00 86.75 73 ALA A N 1
ATOM 569 C CA . ALA A 1 73 ? -22.108 -5.667 35.520 1.00 86.75 73 ALA A CA 1
ATOM 570 C C . ALA A 1 73 ? -20.689 -5.929 34.979 1.00 86.75 73 ALA A C 1
ATOM 572 O O . ALA A 1 73 ? -20.288 -7.083 34.844 1.00 86.75 73 ALA A O 1
ATOM 573 N N . ARG A 1 74 ? -19.908 -4.875 34.686 1.00 84.75 74 ARG A N 1
ATOM 574 C CA . ARG A 1 74 ? -18.485 -5.021 34.327 1.00 84.75 74 ARG A CA 1
ATOM 575 C C . ARG A 1 74 ? -17.660 -5.487 35.514 1.00 84.75 74 ARG A C 1
ATOM 577 O O . ARG A 1 74 ? -16.918 -6.442 35.354 1.00 84.75 74 ARG A O 1
ATOM 584 N N . VAL A 1 75 ? -17.850 -4.872 36.682 1.00 83.50 75 VAL A N 1
ATOM 585 C CA . VAL A 1 75 ? -17.156 -5.265 37.914 1.00 83.50 75 VAL A CA 1
ATOM 586 C C . VAL A 1 75 ? -17.450 -6.722 38.242 1.00 83.50 75 VAL A C 1
ATOM 588 O O . VAL A 1 75 ? -16.506 -7.462 38.426 1.00 83.50 75 VAL A O 1
ATOM 591 N N . ALA A 1 76 ? -18.705 -7.174 38.203 1.00 78.69 76 ALA A N 1
ATOM 592 C CA . ALA A 1 76 ? -19.066 -8.574 38.439 1.00 78.69 76 ALA A CA 1
ATOM 593 C C . ALA A 1 76 ? -18.443 -9.532 37.405 1.00 78.69 76 ALA A C 1
ATOM 595 O O . ALA A 1 76 ? -17.967 -10.611 37.751 1.00 78.69 76 ALA A O 1
ATOM 596 N N . LYS A 1 77 ? -18.400 -9.129 36.127 1.00 80.19 77 LYS A N 1
ATOM 597 C CA . LYS A 1 77 ? -17.739 -9.897 35.059 1.00 80.19 77 LYS A CA 1
ATOM 598 C C . LYS A 1 77 ? -16.216 -9.957 35.235 1.00 80.19 77 LYS A C 1
ATOM 600 O O . LYS A 1 77 ? -15.596 -10.942 34.840 1.00 80.19 77 LYS A O 1
ATOM 605 N N . GLU A 1 78 ? -15.621 -8.906 35.784 1.00 74.12 78 GLU A N 1
ATOM 606 C CA . GLU A 1 78 ? -14.185 -8.793 36.048 1.00 74.12 78 GLU A CA 1
ATOM 607 C C . GLU A 1 78 ? -13.790 -9.494 37.358 1.00 74.12 78 GLU A C 1
ATOM 609 O O . GLU A 1 78 ? -12.775 -10.180 37.384 1.00 74.12 78 GLU A O 1
ATOM 614 N N . SER A 1 79 ? -14.609 -9.397 38.409 1.00 68.44 79 SER A N 1
ATOM 615 C CA . SER A 1 79 ? -14.373 -9.963 39.743 1.00 68.44 79 SER A CA 1
ATOM 616 C C . SER A 1 79 ? -14.725 -11.446 39.852 1.00 68.44 79 SER A C 1
ATOM 618 O O . SER A 1 79 ? -14.235 -12.118 40.749 1.00 68.44 79 SER A O 1
ATOM 620 N N . GLY A 1 80 ? -15.575 -11.969 38.960 1.00 65.75 80 GLY A N 1
ATOM 621 C CA . GLY A 1 80 ? -15.883 -13.401 38.866 1.00 65.75 80 GLY A CA 1
ATOM 622 C C . GLY A 1 80 ? -14.836 -14.217 38.098 1.00 65.75 80 GLY A C 1
ATOM 623 O O . GLY A 1 80 ? -14.919 -15.443 38.051 1.00 65.75 80 GLY A O 1
ATOM 624 N N . ARG A 1 81 ? -13.845 -13.564 37.477 1.00 68.94 81 ARG A N 1
ATOM 625 C CA . ARG A 1 81 ? -12.661 -14.239 36.939 1.00 68.94 81 ARG A CA 1
ATOM 626 C C . ARG A 1 81 ? -11.633 -14.345 38.056 1.00 68.94 81 ARG A C 1
ATOM 628 O O . ARG A 1 81 ? -11.265 -13.326 38.629 1.00 68.94 81 ARG A O 1
ATOM 635 N N . LEU A 1 82 ? -11.147 -15.563 38.317 1.00 74.81 82 LEU A N 1
ATOM 636 C CA . LEU A 1 82 ? -9.951 -15.783 39.133 1.00 74.81 82 LEU A CA 1
ATOM 637 C C . LEU A 1 82 ? -8.891 -14.758 38.711 1.00 74.81 82 LEU A C 1
ATOM 639 O O . LEU A 1 82 ? -8.629 -14.599 37.514 1.00 74.81 82 LEU A O 1
ATOM 643 N N . THR A 1 83 ? -8.356 -14.013 39.676 1.00 74.25 83 THR A N 1
ATOM 644 C CA . THR A 1 83 ? -7.374 -12.946 39.477 1.00 74.25 83 THR A CA 1
ATOM 645 C C . THR A 1 83 ? -6.095 -13.534 38.896 1.00 74.25 83 THR A C 1
ATOM 647 O O . THR A 1 83 ? -5.164 -13.890 39.609 1.00 74.25 83 THR A O 1
ATOM 650 N N . ILE A 1 84 ? -6.041 -13.654 37.571 1.00 74.06 84 ILE A N 1
ATOM 651 C CA . ILE A 1 84 ? -4.801 -13.969 36.875 1.00 74.06 84 ILE A CA 1
ATOM 652 C C . ILE A 1 84 ? -3.970 -12.681 36.905 1.00 74.06 84 ILE A C 1
ATOM 654 O O . ILE A 1 84 ? -4.435 -11.663 36.375 1.00 74.06 84 ILE A O 1
ATOM 658 N N . PRO A 1 85 ? -2.774 -12.675 37.522 1.00 77.69 85 PRO A N 1
ATOM 659 C CA . PRO A 1 85 ? -1.904 -11.508 37.490 1.00 77.69 85 PRO A CA 1
ATOM 660 C C . PRO A 1 85 ? -1.663 -11.106 36.033 1.00 77.69 85 PRO A C 1
ATOM 662 O O . PRO A 1 85 ? -1.378 -11.949 35.180 1.00 77.69 85 PRO A O 1
ATOM 665 N N . GLN A 1 86 ? -1.821 -9.815 35.723 1.00 78.38 86 GLN A N 1
ATOM 666 C CA . GLN A 1 86 ? -1.575 -9.335 34.367 1.00 78.38 86 GLN A CA 1
ATOM 667 C C . GLN A 1 86 ? -0.104 -9.573 34.028 1.00 78.38 86 GLN A C 1
ATOM 669 O O . GLN A 1 86 ? 0.782 -8.973 34.634 1.00 78.38 86 GLN A O 1
ATOM 674 N N . SER A 1 87 ? 0.155 -10.438 33.046 1.00 81.81 87 SER A N 1
ATOM 675 C CA . SER A 1 87 ? 1.499 -10.608 32.505 1.00 81.81 87 SER A CA 1
ATOM 676 C C . SER A 1 87 ? 2.021 -9.255 32.005 1.00 81.81 87 SER A C 1
ATOM 678 O O . SER A 1 87 ? 1.241 -8.503 31.400 1.00 81.81 87 SER A O 1
ATOM 680 N N . PRO A 1 88 ? 3.313 -8.938 32.196 1.00 85.88 88 PRO A N 1
ATOM 681 C CA . PRO A 1 88 ? 3.895 -7.704 31.689 1.00 85.88 88 PRO A CA 1
ATOM 682 C C . PRO A 1 88 ? 3.602 -7.546 30.194 1.00 85.88 88 PRO A C 1
ATOM 684 O O . PRO A 1 88 ? 3.715 -8.485 29.403 1.00 85.88 88 PRO A O 1
ATOM 687 N N . LYS A 1 89 ? 3.172 -6.341 29.804 1.00 82.00 89 LYS A N 1
ATOM 688 C CA . LYS A 1 89 ? 2.828 -6.017 28.417 1.00 82.00 89 LYS A CA 1
ATOM 689 C C . LYS A 1 89 ? 4.111 -5.923 27.597 1.00 82.00 89 LYS A C 1
ATOM 691 O O . LYS A 1 89 ? 4.655 -4.837 27.410 1.00 82.00 89 LYS A O 1
ATOM 696 N N . PHE A 1 90 ? 4.596 -7.057 27.101 1.00 80.81 90 PHE A N 1
ATOM 697 C CA . PHE A 1 90 ? 5.678 -7.073 26.127 1.00 80.81 90 PHE A CA 1
ATOM 698 C C . PHE A 1 90 ? 5.184 -6.409 24.843 1.00 80.81 90 PHE A C 1
ATOM 700 O O . PHE A 1 90 ? 4.403 -6.975 24.073 1.00 80.81 90 PHE A O 1
ATOM 707 N N . ASN A 1 91 ? 5.621 -5.172 24.621 1.00 81.75 91 ASN A N 1
ATOM 708 C CA . ASN A 1 91 ? 5.425 -4.514 23.343 1.00 81.75 91 ASN A CA 1
ATOM 709 C C . ASN A 1 91 ? 6.115 -5.370 22.281 1.00 81.75 91 ASN A C 1
ATOM 711 O O . ASN A 1 91 ? 7.322 -5.600 22.352 1.00 81.75 91 ASN A O 1
ATOM 715 N N . LYS A 1 92 ? 5.348 -5.857 21.300 1.00 79.25 92 LYS A N 1
ATOM 716 C CA . LYS A 1 92 ? 5.914 -6.583 20.161 1.00 79.25 92 LYS A CA 1
ATOM 717 C C . LYS A 1 92 ? 6.964 -5.678 19.525 1.00 79.25 92 LYS A C 1
ATOM 719 O O . LYS A 1 92 ? 6.623 -4.574 19.091 1.00 79.25 92 LYS A O 1
ATOM 724 N N . MET A 1 93 ? 8.221 -6.125 19.490 1.00 75.06 93 MET A N 1
ATOM 725 C CA . MET A 1 93 ? 9.275 -5.403 18.784 1.00 75.06 93 MET A CA 1
ATOM 726 C C . MET A 1 93 ? 8.773 -5.162 17.363 1.00 75.06 93 MET A C 1
ATOM 728 O O . MET A 1 93 ? 8.435 -6.107 16.644 1.00 75.06 93 MET A O 1
ATOM 732 N N . LYS A 1 94 ? 8.640 -3.889 16.979 1.00 77.75 94 LYS A N 1
ATOM 733 C CA . LYS A 1 94 ? 8.309 -3.533 15.603 1.00 77.75 94 LYS A CA 1
ATOM 734 C C . LYS A 1 94 ? 9.435 -4.116 14.764 1.00 77.75 94 LYS A C 1
ATOM 736 O O . LYS A 1 94 ? 10.572 -3.678 14.907 1.00 77.75 94 LYS A O 1
ATOM 741 N N . LYS A 1 95 ? 9.132 -5.139 13.959 1.00 71.62 95 LYS A N 1
ATOM 742 C CA . LYS A 1 95 ? 10.079 -5.679 12.984 1.00 71.62 95 LYS A CA 1
ATOM 743 C C . LYS A 1 95 ? 10.476 -4.492 12.116 1.00 71.62 95 LYS A C 1
ATOM 745 O O . LYS A 1 95 ? 9.647 -4.000 11.350 1.00 71.62 95 LYS A O 1
ATOM 750 N N . SER A 1 96 ? 11.680 -3.962 12.326 1.00 71.50 96 SER A N 1
ATOM 751 C CA . SER A 1 96 ? 12.222 -2.941 11.445 1.00 71.50 96 SER A CA 1
ATOM 752 C C . SER A 1 96 ? 12.169 -3.533 10.045 1.00 71.50 96 SER A C 1
ATOM 754 O O . SER A 1 96 ? 12.437 -4.723 9.853 1.00 71.50 96 SER A O 1
ATOM 756 N N . THR A 1 97 ? 11.693 -2.750 9.084 1.00 67.19 97 THR A N 1
ATOM 757 C CA . THR A 1 97 ? 11.619 -3.190 7.694 1.00 67.19 97 THR A CA 1
ATOM 758 C C . THR A 1 97 ? 12.978 -3.755 7.316 1.00 67.19 97 THR A C 1
ATOM 760 O O . THR A 1 97 ? 13.985 -3.058 7.447 1.00 67.19 97 THR A O 1
ATOM 763 N N . VAL A 1 98 ? 13.003 -5.035 6.935 1.00 69.00 98 VAL A N 1
ATOM 764 C CA . VAL A 1 98 ? 14.227 -5.734 6.541 1.00 69.00 98 VAL A CA 1
ATOM 765 C C . VAL A 1 98 ? 14.916 -4.850 5.509 1.00 69.00 98 VAL A C 1
ATOM 767 O O . VAL A 1 98 ? 14.295 -4.489 4.506 1.00 69.00 98 VAL A O 1
ATOM 770 N N . ARG A 1 99 ? 16.151 -4.420 5.803 1.00 67.12 99 ARG A N 1
ATOM 771 C CA . ARG A 1 99 ? 16.917 -3.543 4.908 1.00 67.12 99 ARG A CA 1
ATOM 772 C C . ARG A 1 99 ? 16.889 -4.161 3.517 1.00 67.12 99 ARG A C 1
ATOM 774 O O . ARG A 1 99 ? 17.029 -5.379 3.382 1.00 67.12 99 ARG A O 1
ATOM 781 N N . SER A 1 100 ? 16.644 -3.341 2.496 1.00 72.56 100 SER A N 1
ATOM 782 C CA . SER A 1 100 ? 16.533 -3.859 1.133 1.00 72.56 100 SER A CA 1
ATOM 783 C C . SER A 1 100 ? 17.798 -4.651 0.789 1.00 72.56 100 SER A C 1
ATOM 785 O O . SER A 1 100 ? 18.893 -4.286 1.215 1.00 72.56 100 SER A O 1
ATOM 787 N N . ARG A 1 101 ? 17.674 -5.749 0.033 1.00 69.88 101 ARG A N 1
ATOM 788 C CA . ARG A 1 101 ? 18.823 -6.611 -0.306 1.00 69.88 101 ARG A CA 1
ATOM 789 C C . ARG A 1 101 ? 19.979 -5.816 -0.924 1.00 69.88 101 ARG A C 1
ATOM 791 O O . ARG A 1 101 ? 21.126 -6.155 -0.681 1.00 69.88 101 ARG A O 1
ATOM 798 N N . ALA A 1 102 ? 19.675 -4.749 -1.666 1.00 67.69 102 ALA A N 1
ATOM 799 C CA . ALA A 1 102 ? 20.657 -3.840 -2.254 1.00 67.69 102 ALA A CA 1
ATOM 800 C C . ALA A 1 102 ? 21.463 -3.035 -1.217 1.00 67.69 102 ALA A C 1
ATOM 802 O O . ALA A 1 102 ? 22.600 -2.664 -1.488 1.00 67.69 102 ALA A O 1
ATOM 803 N N . ASP A 1 103 ? 20.889 -2.790 -0.041 1.00 72.06 103 ASP A N 1
ATOM 804 C CA . ASP A 1 103 ? 21.496 -2.039 1.063 1.00 72.06 103 ASP A CA 1
ATOM 805 C C . ASP A 1 103 ? 22.416 -2.913 1.932 1.00 72.06 103 ASP A C 1
ATOM 807 O O . ASP A 1 103 ? 23.270 -2.408 2.652 1.00 72.06 103 ASP A O 1
ATOM 811 N N . MET A 1 104 ? 22.259 -4.240 1.852 1.00 78.19 104 MET A N 1
ATOM 812 C CA . MET A 1 104 ? 23.138 -5.209 2.520 1.00 78.19 104 MET A CA 1
ATOM 813 C C . MET A 1 104 ? 24.339 -5.634 1.665 1.00 78.19 104 MET A C 1
ATOM 815 O O . MET A 1 104 ? 25.154 -6.437 2.112 1.00 78.19 104 MET A O 1
ATOM 819 N N . LEU A 1 105 ? 24.441 -5.148 0.426 1.00 85.19 105 LEU A N 1
ATOM 820 C CA . LEU A 1 105 ? 25.537 -5.495 -0.471 1.00 85.19 105 LEU A CA 1
ATOM 821 C C . LEU A 1 105 ? 26.726 -4.553 -0.274 1.00 85.19 105 LEU A C 1
ATOM 823 O O . LEU A 1 105 ? 26.566 -3.350 -0.071 1.00 85.19 105 LEU A O 1
ATOM 827 N N . THR A 1 106 ? 27.934 -5.104 -0.391 1.00 89.69 106 THR A N 1
ATOM 828 C CA . THR A 1 106 ? 29.165 -4.309 -0.459 1.00 89.69 106 THR A CA 1
ATOM 829 C C . THR A 1 106 ? 29.118 -3.357 -1.660 1.00 89.69 106 THR A C 1
ATOM 831 O O . THR A 1 106 ? 28.451 -3.643 -2.660 1.00 89.69 106 THR A O 1
ATOM 834 N N . ARG A 1 107 ? 29.841 -2.227 -1.588 1.00 87.81 107 ARG A N 1
ATOM 835 C CA . ARG A 1 107 ? 29.884 -1.220 -2.672 1.00 87.81 107 ARG A CA 1
ATOM 836 C C . ARG A 1 107 ? 30.205 -1.851 -4.033 1.00 87.81 107 ARG A C 1
ATOM 838 O O . ARG A 1 107 ? 29.472 -1.635 -4.989 1.00 87.81 107 ARG A O 1
ATOM 845 N N . THR A 1 108 ? 31.184 -2.753 -4.067 1.00 91.75 108 THR A N 1
ATOM 846 C CA . THR A 1 108 ? 31.583 -3.499 -5.270 1.00 91.75 108 THR A CA 1
ATOM 847 C C . THR A 1 108 ? 30.455 -4.367 -5.835 1.00 91.75 108 THR A C 1
ATOM 849 O O . THR A 1 108 ? 30.190 -4.355 -7.034 1.00 91.75 108 THR A O 1
ATOM 852 N N . SER A 1 109 ? 29.725 -5.089 -4.982 1.00 90.81 109 SER A N 1
ATOM 853 C CA . SER A 1 109 ? 28.590 -5.918 -5.412 1.00 90.81 109 SER A CA 1
ATOM 854 C C . SER A 1 109 ? 27.450 -5.071 -5.982 1.00 90.81 109 SER A C 1
ATOM 856 O O . SER A 1 109 ? 26.785 -5.474 -6.939 1.00 90.81 109 SER A O 1
ATOM 858 N N . ARG A 1 110 ? 27.226 -3.881 -5.415 1.00 91.38 110 ARG A N 1
ATOM 859 C CA . ARG A 1 110 ? 26.227 -2.925 -5.904 1.00 91.38 110 ARG A CA 1
ATOM 860 C C . ARG A 1 110 ? 26.605 -2.375 -7.279 1.00 91.38 110 ARG A C 1
ATOM 862 O O . ARG A 1 110 ? 25.757 -2.364 -8.168 1.00 91.38 110 ARG A O 1
ATOM 869 N N . GLU A 1 111 ? 27.866 -2.006 -7.464 1.00 93.25 111 GLU A N 1
ATOM 870 C CA . GLU A 1 111 ? 28.407 -1.545 -8.748 1.00 93.25 111 GLU A CA 1
ATOM 871 C C . GLU A 1 111 ? 28.262 -2.619 -9.838 1.00 93.25 111 GLU A C 1
ATOM 873 O O . GLU A 1 111 ? 27.807 -2.325 -10.942 1.00 93.25 111 GLU A O 1
ATOM 878 N N . LEU A 1 112 ? 28.536 -3.893 -9.528 1.00 95.69 112 LEU A N 1
ATOM 879 C CA . LEU A 1 112 ? 28.340 -4.995 -10.481 1.00 95.69 112 LEU A CA 1
ATOM 880 C C . LEU A 1 112 ? 26.873 -5.157 -10.910 1.00 95.69 112 LEU A C 1
ATOM 882 O O . LEU A 1 112 ? 26.591 -5.379 -12.093 1.00 95.69 112 LEU A O 1
ATOM 886 N N . LEU A 1 113 ? 25.928 -5.028 -9.973 1.00 94.06 113 LEU A N 1
ATOM 887 C CA . LEU A 1 113 ? 24.496 -5.072 -10.289 1.00 94.06 113 LEU A CA 1
ATOM 888 C C . LEU A 1 113 ? 24.054 -3.865 -11.122 1.00 94.06 113 LEU A C 1
ATOM 890 O O . LEU A 1 113 ? 23.245 -4.018 -12.041 1.00 94.06 113 LEU A O 1
ATOM 894 N N . GLU A 1 114 ? 24.600 -2.685 -10.843 1.00 94.69 114 GLU A N 1
ATOM 895 C CA . GLU A 1 114 ? 24.353 -1.477 -11.625 1.00 94.69 114 GLU A CA 1
ATOM 896 C C . GLU A 1 114 ? 24.881 -1.620 -13.059 1.00 94.69 114 GLU A C 1
ATOM 898 O O . GLU A 1 114 ? 24.137 -1.389 -14.017 1.00 94.69 114 GLU A O 1
ATOM 903 N N . ILE A 1 115 ? 26.106 -2.126 -13.232 1.00 96.62 115 ILE A N 1
ATOM 904 C CA . ILE A 1 115 ? 26.685 -2.433 -14.547 1.00 96.62 115 ILE A CA 1
ATOM 905 C C . ILE A 1 115 ? 25.804 -3.437 -15.303 1.00 96.62 115 ILE A C 1
ATOM 907 O O . ILE A 1 115 ? 25.524 -3.254 -16.493 1.00 96.62 115 ILE A O 1
ATOM 911 N N . ALA A 1 116 ? 25.315 -4.484 -14.634 1.00 95.81 116 ALA A N 1
ATOM 912 C CA . ALA A 1 116 ? 24.408 -5.452 -15.249 1.00 95.81 116 ALA A CA 1
ATOM 913 C C . ALA A 1 116 ? 23.077 -4.808 -15.685 1.00 95.81 116 ALA A C 1
ATOM 915 O O . ALA A 1 116 ? 22.570 -5.103 -16.775 1.00 95.81 116 ALA A O 1
ATOM 916 N N . ALA A 1 117 ? 22.524 -3.896 -14.881 1.00 96.94 117 ALA A N 1
ATOM 917 C CA . ALA A 1 117 ? 21.317 -3.147 -15.226 1.00 96.94 117 ALA A CA 1
ATOM 918 C C . ALA A 1 117 ? 21.539 -2.217 -16.433 1.00 96.94 117 ALA A C 1
ATOM 920 O O . ALA A 1 117 ? 20.699 -2.174 -17.340 1.00 96.94 117 ALA A O 1
ATOM 921 N N . ILE A 1 118 ? 22.690 -1.540 -16.501 1.00 97.88 118 ILE A N 1
ATOM 922 C CA . ILE A 1 118 ? 23.091 -0.712 -17.648 1.00 97.88 118 ILE A CA 1
ATOM 923 C C . ILE A 1 118 ? 23.196 -1.572 -18.915 1.00 97.88 118 ILE A C 1
ATOM 925 O O . ILE A 1 118 ? 22.610 -1.222 -19.942 1.00 97.88 118 ILE A O 1
ATOM 929 N N . ARG A 1 119 ? 23.847 -2.742 -18.845 1.00 98.19 119 ARG A N 1
ATOM 930 C CA . ARG A 1 119 ? 23.939 -3.683 -19.979 1.00 98.19 119 ARG A CA 1
ATOM 931 C C . ARG A 1 119 ? 22.558 -4.097 -20.493 1.00 98.19 119 ARG A C 1
ATOM 933 O O . ARG A 1 119 ? 22.330 -4.069 -21.704 1.00 98.19 119 ARG A O 1
ATOM 940 N N . LYS A 1 120 ? 21.614 -4.416 -19.598 1.00 98.19 120 LYS A N 1
ATOM 941 C CA . LYS A 1 120 ? 20.223 -4.732 -19.977 1.00 98.19 120 LYS A CA 1
ATOM 942 C C . LYS A 1 120 ? 19.528 -3.553 -20.663 1.00 98.19 120 LYS A C 1
ATOM 944 O O . LYS A 1 120 ? 18.846 -3.753 -21.668 1.00 98.19 120 LYS A O 1
ATOM 949 N N . ARG A 1 121 ? 19.723 -2.326 -20.169 1.00 97.88 121 ARG A N 1
ATOM 950 C CA . ARG A 1 121 ? 19.157 -1.110 -20.779 1.00 97.88 121 ARG A CA 1
ATOM 951 C C . ARG A 1 121 ? 19.698 -0.881 -22.194 1.00 97.88 121 ARG A C 1
ATOM 953 O O . ARG A 1 121 ? 18.907 -0.631 -23.102 1.00 97.88 121 ARG A O 1
ATOM 960 N N . ILE A 1 122 ? 21.007 -1.039 -22.394 1.00 98.31 122 ILE A N 1
ATOM 961 C CA . ILE A 1 122 ? 21.651 -0.922 -23.713 1.00 98.31 122 ILE A CA 1
ATOM 962 C C . ILE A 1 122 ? 21.119 -1.994 -24.672 1.00 98.31 122 ILE A C 1
ATOM 964 O O . ILE A 1 122 ? 20.773 -1.689 -25.811 1.00 98.31 122 ILE A O 1
ATOM 968 N N . GLN A 1 123 ? 20.994 -3.248 -24.225 1.00 97.94 123 GLN A N 1
ATOM 969 C CA . GLN A 1 123 ? 20.404 -4.314 -25.045 1.00 97.94 123 GLN A CA 1
ATOM 970 C C . GLN A 1 123 ? 18.953 -4.006 -25.436 1.00 97.94 123 GLN A C 1
ATOM 972 O O . GLN A 1 123 ? 18.570 -4.220 -26.585 1.00 97.94 123 GLN A O 1
ATOM 977 N N . ALA A 1 124 ? 18.149 -3.467 -24.516 1.00 97.50 124 ALA A N 1
ATOM 978 C CA . ALA A 1 124 ? 16.783 -3.049 -24.816 1.00 97.50 124 ALA A CA 1
ATOM 979 C C . ALA A 1 124 ? 16.742 -1.909 -25.847 1.00 97.50 124 ALA A C 1
ATOM 981 O O . ALA A 1 124 ? 15.913 -1.945 -26.754 1.00 97.50 124 ALA A O 1
ATOM 982 N N . GLN A 1 125 ? 17.651 -0.932 -25.757 1.00 97.69 125 GLN A N 1
ATOM 983 C CA . GLN A 1 125 ? 17.795 0.115 -26.774 1.00 97.69 125 GLN A CA 1
ATOM 984 C C . GLN A 1 125 ? 18.185 -0.467 -28.136 1.00 97.69 125 GLN A C 1
ATOM 986 O O . GLN A 1 125 ? 17.506 -0.170 -29.113 1.00 97.69 125 GLN A O 1
ATOM 991 N N . LYS A 1 126 ? 19.176 -1.369 -28.195 1.00 97.19 126 LYS A N 1
ATOM 992 C CA . LYS A 1 126 ? 19.562 -2.066 -29.436 1.00 97.19 126 LYS A CA 1
ATOM 993 C C . LYS A 1 126 ? 18.393 -2.827 -30.067 1.00 97.19 126 LYS A C 1
ATOM 995 O O . LYS A 1 126 ? 18.213 -2.791 -31.277 1.00 97.19 126 LYS A O 1
ATOM 1000 N N . ARG A 1 127 ? 17.558 -3.489 -29.258 1.00 96.56 127 ARG A N 1
ATOM 1001 C CA . ARG A 1 127 ? 16.337 -4.155 -29.748 1.00 96.56 127 ARG A CA 1
ATOM 1002 C C . ARG A 1 127 ? 15.315 -3.158 -30.290 1.00 96.56 127 ARG A C 1
ATOM 1004 O O . ARG A 1 127 ? 14.685 -3.442 -31.300 1.00 96.56 127 ARG A O 1
ATOM 1011 N N . LYS A 1 128 ? 15.144 -2.000 -29.643 1.00 97.06 128 LYS A N 1
ATOM 1012 C CA . LYS A 1 128 ? 14.247 -0.939 -30.131 1.00 97.06 128 LYS A CA 1
ATOM 1013 C C . LYS A 1 128 ? 14.720 -0.376 -31.468 1.00 97.06 128 LYS A C 1
ATOM 1015 O O . LYS A 1 128 ? 13.905 -0.252 -32.374 1.00 97.06 128 LYS A O 1
ATOM 1020 N N . THR A 1 129 ? 16.012 -0.078 -31.599 1.00 95.38 129 THR A N 1
ATOM 1021 C CA . THR A 1 129 ? 16.585 0.422 -32.856 1.00 95.38 129 THR A CA 1
ATOM 1022 C C . THR A 1 129 ? 16.517 -0.632 -33.952 1.00 95.38 129 THR A C 1
ATOM 1024 O O . THR A 1 129 ? 16.139 -0.302 -35.068 1.00 95.38 129 THR A O 1
ATOM 1027 N N . GLN A 1 130 ? 16.786 -1.902 -33.628 1.00 93.44 130 GLN A N 1
ATOM 1028 C CA . GLN A 1 130 ? 16.634 -3.006 -34.575 1.00 93.44 130 GLN A CA 1
ATOM 1029 C C . GLN A 1 130 ? 15.183 -3.149 -35.035 1.00 93.44 130 GLN A C 1
ATOM 1031 O O . GLN A 1 130 ? 14.939 -3.219 -36.227 1.00 93.44 130 GLN A O 1
ATOM 1036 N N . LYS A 1 131 ? 14.211 -3.105 -34.114 1.00 93.69 131 LYS A N 1
ATOM 1037 C CA . LYS A 1 131 ? 12.784 -3.154 -34.461 1.00 93.69 131 LYS A CA 1
ATOM 1038 C C . LYS A 1 131 ? 12.381 -2.000 -35.382 1.00 93.69 131 LYS A C 1
ATOM 1040 O O . LYS A 1 131 ? 11.606 -2.214 -36.307 1.00 93.69 131 LYS A O 1
ATOM 1045 N N . TYR A 1 132 ? 12.893 -0.796 -35.124 1.00 93.88 132 TYR A N 1
ATOM 1046 C CA . TYR A 1 132 ? 12.685 0.351 -36.006 1.00 93.88 132 TYR A CA 1
ATOM 1047 C C . TYR A 1 132 ? 13.280 0.099 -37.389 1.00 93.88 132 TYR A C 1
ATOM 1049 O O . TYR A 1 132 ? 12.562 0.223 -38.370 1.00 93.88 132 TYR A O 1
ATOM 1057 N N . HIS A 1 133 ? 14.543 -0.326 -37.453 1.00 93.06 133 HIS A N 1
ATOM 1058 C CA . HIS A 1 133 ? 15.214 -0.657 -38.705 1.00 93.06 133 HIS A CA 1
ATOM 1059 C C . HIS A 1 133 ? 14.473 -1.763 -39.467 1.00 93.06 133 HIS A C 1
ATOM 1061 O O . HIS A 1 133 ? 14.265 -1.648 -40.663 1.00 93.06 133 HIS A O 1
ATOM 1067 N N . ASP A 1 134 ? 14.016 -2.818 -38.801 1.00 85.81 134 ASP A N 1
ATOM 1068 C CA . ASP A 1 134 ? 13.252 -3.886 -39.445 1.00 85.81 134 ASP A CA 1
ATOM 1069 C C . ASP A 1 134 ? 11.913 -3.361 -39.978 1.00 85.81 134 ASP A C 1
ATOM 1071 O O . ASP A 1 134 ? 11.540 -3.684 -41.100 1.00 85.81 134 ASP A O 1
ATOM 1075 N N . ALA A 1 135 ? 11.218 -2.497 -39.233 1.00 85.31 135 ALA A N 1
ATOM 1076 C CA . ALA A 1 135 ? 9.963 -1.897 -39.683 1.00 85.31 135 ALA A CA 1
ATOM 1077 C C . ALA A 1 135 ? 10.149 -0.952 -40.884 1.00 85.31 135 ALA A C 1
ATOM 1079 O O . ALA A 1 135 ? 9.344 -0.975 -41.813 1.00 85.31 135 ALA A O 1
ATOM 1080 N N . THR A 1 136 ? 11.204 -0.136 -40.890 1.00 82.38 136 THR A N 1
ATOM 1081 C CA . THR A 1 136 ? 11.455 0.852 -41.952 1.00 82.38 136 THR A CA 1
ATOM 1082 C C . THR A 1 136 ? 12.173 0.260 -43.161 1.00 82.38 136 THR A C 1
ATOM 1084 O O . THR A 1 136 ? 11.919 0.671 -44.288 1.00 82.38 136 THR A O 1
ATOM 1087 N N . THR A 1 137 ? 13.048 -0.723 -42.950 1.00 72.69 137 THR A N 1
ATOM 1088 C CA . THR A 1 137 ? 13.884 -1.329 -43.995 1.00 72.69 137 THR A CA 1
ATOM 1089 C C . THR A 1 137 ? 13.239 -2.594 -44.576 1.00 72.69 137 THR A C 1
ATOM 1091 O O . THR A 1 137 ? 13.434 -2.878 -45.756 1.00 72.69 137 THR A O 1
ATOM 1094 N N . GLN A 1 138 ? 12.412 -3.341 -43.819 1.00 58.97 138 GLN A N 1
ATOM 1095 C CA . GLN A 1 138 ? 11.616 -4.459 -44.370 1.00 58.97 138 GLN A CA 1
ATOM 1096 C C . GLN A 1 138 ? 10.217 -4.063 -44.866 1.00 58.97 138 GLN A C 1
ATOM 1098 O O . GLN A 1 138 ? 9.507 -4.923 -45.389 1.00 58.97 138 GLN A O 1
ATOM 1103 N N . GLY A 1 139 ? 9.853 -2.775 -44.839 1.00 53.53 139 GLY A N 1
ATOM 1104 C CA . GLY A 1 139 ? 8.663 -2.240 -45.523 1.00 53.53 139 GLY A CA 1
ATOM 1105 C C . GLY A 1 139 ? 8.629 -2.472 -47.047 1.00 53.53 139 GLY A C 1
ATOM 1106 O O . GLY A 1 139 ? 7.657 -2.108 -47.699 1.00 53.53 139 GLY A O 1
ATOM 1107 N N . GLY A 1 140 ? 9.662 -3.103 -47.620 1.00 54.44 140 GLY A N 1
ATOM 1108 C CA . GLY A 1 140 ? 9.737 -3.541 -49.016 1.00 54.44 140 GLY A CA 1
ATOM 1109 C C . GLY A 1 140 ? 9.700 -5.061 -49.251 1.00 54.44 140 GLY A C 1
ATOM 1110 O O . GLY A 1 140 ? 9.892 -5.482 -50.392 1.00 54.44 140 GLY A O 1
ATOM 1111 N N . ARG A 1 141 ? 9.476 -5.921 -48.239 1.00 54.69 141 ARG A N 1
ATOM 1112 C CA . ARG A 1 141 ? 9.327 -7.377 -48.472 1.00 54.69 141 ARG A CA 1
ATOM 1113 C C . ARG A 1 141 ? 7.860 -7.769 -48.699 1.00 54.69 141 ARG A C 1
ATOM 1115 O O . ARG A 1 141 ? 7.096 -7.980 -47.764 1.00 54.69 141 ARG A O 1
ATOM 1122 N N . ARG A 1 142 ? 7.531 -7.906 -49.988 1.00 55.44 142 ARG A N 1
ATOM 1123 C CA . ARG A 1 142 ? 6.290 -8.345 -50.671 1.00 55.44 142 ARG A CA 1
ATOM 1124 C C . ARG A 1 142 ? 5.535 -9.591 -50.146 1.00 55.44 142 ARG A C 1
ATOM 1126 O O . ARG A 1 142 ? 4.563 -9.985 -50.783 1.00 55.44 142 ARG A O 1
ATOM 1133 N N . ASP A 1 143 ? 5.892 -10.189 -49.010 1.00 57.22 143 ASP A N 1
ATOM 1134 C CA . ASP A 1 143 ? 5.425 -11.544 -48.658 1.00 57.22 143 ASP A CA 1
ATOM 1135 C C . ASP A 1 143 ? 4.449 -11.626 -47.470 1.00 57.22 143 ASP A C 1
ATOM 1137 O O . ASP A 1 143 ? 3.859 -12.678 -47.223 1.00 57.22 143 ASP A O 1
ATOM 1141 N N . GLN A 1 144 ? 4.233 -10.540 -46.719 1.00 59.06 144 GLN A N 1
ATOM 1142 C CA . GLN A 1 144 ? 3.311 -10.569 -45.567 1.00 59.06 144 GLN A CA 1
ATOM 1143 C C . GLN A 1 144 ? 1.867 -10.189 -45.932 1.00 59.06 144 GLN A C 1
ATOM 1145 O O . GLN A 1 144 ? 0.928 -10.705 -45.325 1.00 59.06 144 GLN A O 1
ATOM 1150 N N . SER A 1 145 ? 1.660 -9.365 -46.964 1.00 55.16 145 SER A N 1
ATOM 1151 C CA . SER A 1 145 ? 0.323 -9.053 -47.490 1.00 55.16 145 SER A CA 1
ATOM 1152 C C . SER A 1 145 ? -0.244 -10.173 -48.370 1.00 55.16 145 SER A C 1
ATOM 1154 O O . SER A 1 145 ? -1.447 -10.415 -48.346 1.00 55.16 145 SER A O 1
ATOM 1156 N N . SER A 1 146 ? 0.600 -10.926 -49.082 1.00 55.72 146 SER A N 1
ATOM 1157 C CA . SER A 1 146 ? 0.171 -12.091 -49.873 1.00 55.72 146 SER A CA 1
ATOM 1158 C C . SER A 1 146 ? -0.321 -13.251 -48.996 1.00 55.72 146 SER A C 1
ATOM 1160 O O . SER A 1 146 ? -1.263 -13.956 -49.367 1.00 55.72 146 SER A O 1
ATOM 1162 N N . ARG A 1 147 ? 0.238 -13.411 -47.788 1.00 56.12 147 ARG A N 1
ATOM 1163 C CA . ARG A 1 147 ? -0.218 -14.418 -46.817 1.00 56.12 147 ARG A CA 1
ATOM 1164 C C . ARG A 1 147 ? -1.536 -14.039 -46.133 1.00 56.12 147 ARG A C 1
ATOM 1166 O O . ARG A 1 147 ? -2.353 -14.921 -45.888 1.00 56.12 147 ARG A O 1
ATOM 1173 N N . ALA A 1 148 ? -1.779 -12.749 -45.886 1.00 55.53 148 ALA A N 1
ATOM 1174 C CA . ALA A 1 148 ? -3.055 -12.267 -45.346 1.00 55.53 148 ALA A CA 1
ATOM 1175 C C . ALA A 1 148 ? -4.207 -12.382 -46.366 1.00 55.53 148 ALA A C 1
ATOM 1177 O O . ALA A 1 148 ? -5.320 -12.745 -45.993 1.00 55.53 148 ALA A O 1
ATOM 1178 N N . LEU A 1 149 ? -3.927 -12.157 -47.655 1.00 54.25 149 LEU A N 1
ATOM 1179 C CA . LEU A 1 149 ? -4.902 -12.344 -48.739 1.00 54.25 149 LEU A CA 1
ATOM 1180 C C . LEU A 1 149 ? -5.168 -13.822 -49.069 1.00 54.25 149 LEU A C 1
ATOM 1182 O O . LEU A 1 149 ? -6.250 -14.153 -49.534 1.00 54.25 149 LEU A O 1
ATOM 1186 N N . SER A 1 150 ? -4.215 -14.720 -48.796 1.00 54.28 150 SER A N 1
ATOM 1187 C CA . SER A 1 150 ? -4.425 -16.169 -48.956 1.00 54.28 150 SER A CA 1
ATOM 1188 C C . SER A 1 150 ? -5.212 -16.791 -47.793 1.00 54.28 150 SER A C 1
ATOM 1190 O O . SER A 1 150 ? -5.840 -17.829 -47.971 1.00 54.28 150 SER A O 1
ATOM 1192 N N . ALA A 1 151 ? -5.184 -16.177 -46.603 1.00 55.88 151 ALA A N 1
ATOM 1193 C CA . ALA A 1 151 ? -5.911 -16.661 -45.425 1.00 55.88 151 ALA A CA 1
ATOM 1194 C C . ALA A 1 151 ? -7.365 -16.157 -45.356 1.00 55.88 151 ALA A C 1
ATOM 1196 O O . ALA A 1 151 ? -8.212 -16.822 -44.765 1.00 55.88 151 ALA A O 1
ATOM 1197 N N . ASN A 1 152 ? -7.666 -15.022 -45.992 1.00 50.06 152 ASN A N 1
ATOM 1198 C CA . ASN A 1 152 ? -9.019 -14.488 -46.114 1.00 50.06 152 ASN A CA 1
ATOM 1199 C C . ASN A 1 152 ? -9.488 -14.639 -47.560 1.00 50.06 152 ASN A C 1
ATOM 1201 O O . ASN A 1 152 ? -9.344 -13.733 -48.378 1.00 50.06 152 ASN A O 1
ATOM 1205 N N . GLY A 1 153 ? -10.043 -15.807 -47.879 1.00 49.69 153 GLY A N 1
ATOM 1206 C CA . GLY A 1 153 ? -10.759 -15.991 -49.132 1.00 49.69 153 GLY A CA 1
ATOM 1207 C C . GLY A 1 153 ? -11.890 -14.968 -49.269 1.00 49.69 153 GLY A C 1
ATOM 1208 O O . GLY A 1 153 ? -12.720 -14.832 -48.373 1.00 49.69 153 GLY A O 1
ATOM 1209 N N . GLY A 1 154 ? -11.939 -14.295 -50.417 1.00 51.44 154 GLY A N 1
ATOM 1210 C CA . GLY A 1 154 ? -13.148 -13.641 -50.908 1.00 51.44 154 GLY A CA 1
ATOM 1211 C C . GLY A 1 154 ? -13.131 -12.121 -50.837 1.00 51.44 154 GLY A C 1
ATOM 1212 O O . GLY A 1 154 ? -13.560 -11.508 -49.865 1.00 51.44 154 GLY A O 1
ATOM 1213 N N . VAL A 1 155 ? -12.726 -11.519 -51.950 1.00 53.72 155 VAL A N 1
ATOM 1214 C CA . VAL A 1 155 ? -13.094 -10.156 -52.325 1.00 53.72 155 VAL A CA 1
ATOM 1215 C C . VAL A 1 155 ? -14.628 -10.045 -52.340 1.00 53.72 155 VAL A C 1
ATOM 1217 O O . VAL A 1 155 ? -15.294 -10.689 -53.142 1.00 53.72 155 VAL A O 1
ATOM 1220 N N . GLY A 1 156 ? -15.186 -9.216 -51.457 1.00 51.97 156 GLY A N 1
ATOM 1221 C CA . GLY A 1 156 ? -16.334 -8.368 -51.795 1.00 51.97 156 GLY A CA 1
ATOM 1222 C C . GLY A 1 156 ? -17.760 -8.930 -51.775 1.00 51.97 156 GLY A C 1
ATOM 1223 O O . GLY A 1 156 ? -18.637 -8.218 -52.250 1.00 51.97 156 GLY A O 1
ATOM 1224 N N . VAL A 1 157 ? -18.056 -10.111 -51.217 1.00 52.59 157 VAL A N 1
ATOM 1225 C CA . VAL A 1 157 ? -19.464 -10.534 -51.030 1.00 52.59 157 VAL A CA 1
ATOM 1226 C C . VAL A 1 157 ? -19.688 -11.100 -49.623 1.00 52.59 157 VAL A C 1
ATOM 1228 O O . VAL A 1 157 ? -19.123 -12.147 -49.301 1.00 52.59 157 VAL A O 1
ATOM 1231 N N . PRO A 1 158 ? -20.506 -10.462 -48.759 1.00 47.12 158 PRO A N 1
ATOM 1232 C CA . PRO A 1 158 ? -20.899 -11.063 -47.492 1.00 47.12 158 PRO A CA 1
ATOM 1233 C C . PRO A 1 158 ? -21.770 -12.288 -47.780 1.00 47.12 158 PRO A C 1
ATOM 1235 O O . PRO A 1 158 ? -22.951 -12.185 -48.108 1.00 47.12 158 PRO A O 1
ATOM 1238 N N . VAL A 1 159 ? -21.174 -13.473 -47.670 1.00 54.78 159 VAL A N 1
ATOM 1239 C CA . VAL A 1 159 ? -21.894 -14.740 -47.786 1.00 54.78 159 VAL A CA 1
ATOM 1240 C C . VAL A 1 159 ? -22.787 -14.903 -46.554 1.00 54.78 159 VAL A C 1
ATOM 1242 O O . VAL A 1 159 ? -22.371 -15.434 -45.524 1.00 54.78 159 VAL A O 1
ATOM 1245 N N . VAL A 1 160 ? -24.046 -14.476 -46.663 1.00 55.69 160 VAL A N 1
ATOM 1246 C CA . VAL A 1 160 ? -25.122 -14.902 -45.760 1.00 55.69 160 VAL A CA 1
ATOM 1247 C C . VAL A 1 160 ? -25.409 -16.371 -46.073 1.00 55.69 160 VAL A C 1
ATOM 1249 O O . VAL A 1 160 ? -26.209 -16.698 -46.947 1.00 55.69 160 VAL A O 1
ATOM 1252 N N . ARG A 1 161 ? -24.703 -17.283 -45.396 1.00 52.62 161 ARG A N 1
ATOM 1253 C CA . ARG A 1 161 ? -24.863 -18.735 -45.563 1.00 52.62 161 ARG A CA 1
ATOM 1254 C C . ARG A 1 161 ? -26.229 -19.188 -45.035 1.00 52.62 161 ARG A C 1
ATOM 1256 O O . ARG A 1 161 ? -26.338 -19.627 -43.894 1.00 52.62 161 ARG A O 1
ATOM 1263 N N . ARG A 1 162 ? -27.276 -19.114 -45.862 1.00 56.50 162 ARG A N 1
ATOM 1264 C CA . ARG A 1 162 ? -28.505 -19.901 -45.673 1.00 56.50 162 ARG A CA 1
ATOM 1265 C C . ARG A 1 162 ? -28.341 -21.222 -46.439 1.00 56.50 162 ARG A C 1
ATOM 1267 O O . ARG A 1 162 ? -28.444 -21.210 -47.661 1.00 56.50 162 ARG A O 1
ATOM 1274 N N . PRO A 1 163 ? -28.110 -22.363 -45.765 1.00 59.59 163 PRO A N 1
ATOM 1275 C CA . PRO A 1 163 ? -27.705 -23.620 -46.410 1.00 59.59 163 PRO A CA 1
ATOM 1276 C C . PRO A 1 163 ? -28.783 -24.292 -47.281 1.00 59.59 163 PRO A C 1
ATOM 1278 O O . PRO A 1 163 ? -28.539 -25.367 -47.812 1.00 59.59 163 PRO A O 1
ATOM 1281 N N . LYS A 1 164 ? -29.977 -23.702 -47.420 1.00 61.25 164 LYS A N 1
ATOM 1282 C CA . LYS A 1 164 ? -31.130 -24.332 -48.086 1.00 61.25 164 LYS A CA 1
ATOM 1283 C C . LYS A 1 164 ? -31.738 -23.520 -49.237 1.00 61.25 164 LYS A C 1
ATOM 1285 O O . LYS A 1 164 ? -32.790 -23.905 -49.725 1.00 61.25 164 LYS A O 1
ATOM 1290 N N . LEU A 1 165 ? -31.137 -22.396 -49.642 1.00 57.44 165 LEU A N 1
ATOM 1291 C CA . LEU A 1 165 ? -31.795 -21.456 -50.570 1.00 57.44 165 LEU A CA 1
ATOM 1292 C C . LEU A 1 165 ? -30.964 -21.006 -51.777 1.00 57.44 165 LEU A C 1
ATOM 1294 O O . LEU A 1 165 ? -31.449 -20.202 -52.562 1.00 57.44 165 LEU A O 1
ATOM 1298 N N . THR A 1 166 ? -29.744 -21.510 -51.964 1.00 60.59 166 THR A N 1
ATOM 1299 C CA . THR A 1 166 ? -28.904 -21.111 -53.103 1.00 60.59 166 THR A CA 1
ATOM 1300 C C . THR A 1 166 ? -28.218 -22.327 -53.711 1.00 60.59 166 THR A C 1
ATOM 1302 O O . THR A 1 166 ? -27.235 -22.826 -53.163 1.00 60.59 166 THR A O 1
ATOM 1305 N N . THR A 1 167 ? -28.723 -22.803 -54.847 1.00 63.12 167 THR A N 1
ATOM 1306 C CA . THR A 1 167 ? -27.936 -23.638 -55.760 1.00 63.12 167 THR A CA 1
ATOM 1307 C C . THR A 1 167 ? -26.854 -22.754 -56.378 1.00 63.12 167 THR A C 1
ATOM 1309 O O . THR A 1 167 ? -27.195 -21.697 -56.917 1.00 63.12 167 THR A O 1
ATOM 1312 N N . PRO A 1 168 ? -25.562 -23.112 -56.291 1.00 64.25 168 PRO A N 1
ATOM 1313 C CA . PRO A 1 168 ? -24.526 -22.344 -56.959 1.00 64.25 168 PRO A CA 1
ATOM 1314 C C . PRO A 1 168 ? -24.747 -22.448 -58.469 1.00 64.25 168 PRO A C 1
ATOM 1316 O O . PRO A 1 168 ? -24.609 -23.519 -59.055 1.00 64.25 168 PRO A O 1
ATOM 1319 N N . VAL A 1 169 ? -25.124 -21.333 -59.090 1.00 60.88 169 VAL A N 1
ATOM 1320 C CA . VAL A 1 169 ? -25.122 -21.209 -60.546 1.00 60.88 169 VAL A CA 1
ATOM 1321 C C . VAL A 1 169 ? -23.665 -21.024 -60.950 1.00 60.88 169 VAL A C 1
ATOM 1323 O O . VAL A 1 169 ? -23.042 -20.016 -60.610 1.00 60.88 169 VAL A O 1
ATOM 1326 N N . GLY A 1 170 ? -23.096 -22.049 -61.582 1.00 55.81 170 GLY A N 1
ATOM 1327 C CA . GLY A 1 170 ? -21.748 -21.990 -62.128 1.00 55.81 170 GLY A CA 1
ATOM 1328 C C . GLY A 1 170 ? -21.724 -21.028 -63.308 1.00 55.81 170 GLY A C 1
ATOM 1329 O O . GLY A 1 170 ? -22.478 -21.204 -64.259 1.00 55.81 170 GLY A O 1
ATOM 1330 N N . PHE A 1 171 ? -20.876 -20.008 -63.236 1.00 64.12 171 PHE A N 1
ATOM 1331 C CA . PHE A 1 171 ? -20.551 -19.177 -64.388 1.00 64.12 171 PHE A CA 1
ATOM 1332 C C . PHE A 1 171 ? -19.249 -19.697 -64.989 1.00 64.12 171 PHE A C 1
ATOM 1334 O O . PHE A 1 171 ? -18.226 -19.761 -64.303 1.00 64.12 171 PHE A O 1
ATOM 1341 N N . GLU A 1 172 ? -19.288 -20.071 -66.264 1.00 62.25 172 GLU A N 1
ATOM 1342 C CA . GLU A 1 172 ? -18.086 -20.337 -67.045 1.00 62.25 172 GLU A CA 1
ATOM 1343 C C . GLU A 1 172 ? -17.509 -18.990 -67.476 1.00 62.25 172 GLU A C 1
ATOM 1345 O O . GLU A 1 172 ? -18.030 -18.313 -68.359 1.00 62.25 172 GLU A O 1
ATOM 1350 N N . PHE A 1 173 ? -16.455 -18.550 -66.794 1.00 59.25 173 PHE A N 1
ATOM 1351 C CA . PHE A 1 173 ? -15.720 -17.373 -67.228 1.00 59.25 173 PHE A CA 1
ATOM 1352 C C . PHE A 1 173 ? -14.818 -17.773 -68.394 1.00 59.25 173 PHE A C 1
ATOM 1354 O O . PHE A 1 173 ? -13.863 -18.530 -68.211 1.00 59.25 173 PHE A O 1
ATOM 1361 N N . GLU A 1 174 ? -15.092 -17.240 -69.584 1.00 64.6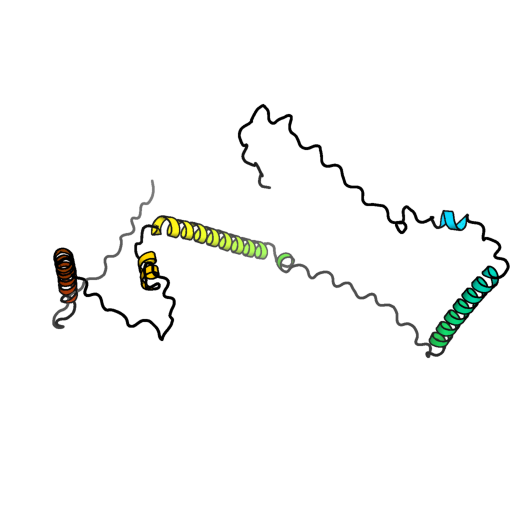2 174 GLU A N 1
ATOM 1362 C CA . GLU A 1 174 ? -14.126 -17.253 -70.678 1.00 64.62 174 GLU A CA 1
ATOM 1363 C C . GLU A 1 174 ? -12.902 -16.433 -70.250 1.00 64.62 174 GLU A C 1
ATOM 1365 O O . GLU A 1 174 ? -12.905 -15.202 -70.231 1.00 64.62 174 GLU A O 1
ATOM 1370 N N . ILE A 1 175 ? -11.846 -17.129 -69.834 1.00 65.25 175 ILE A N 1
ATOM 1371 C CA . ILE A 1 175 ? -10.579 -16.500 -69.473 1.00 65.25 175 ILE A CA 1
ATOM 1372 C C . ILE A 1 175 ? -9.960 -15.937 -70.755 1.00 65.25 175 ILE A C 1
ATOM 1374 O O . ILE A 1 175 ? -9.730 -16.669 -71.720 1.00 65.25 175 ILE A O 1
ATOM 1378 N N . ASP A 1 176 ? -9.661 -14.636 -70.752 1.00 63.12 176 ASP A N 1
ATOM 1379 C CA . ASP A 1 176 ? -8.980 -13.950 -71.851 1.00 63.12 176 ASP A CA 1
ATOM 1380 C C . ASP A 1 176 ? -7.716 -14.731 -72.266 1.00 63.12 176 ASP A C 1
ATOM 1382 O O . ASP A 1 176 ? -6.792 -14.952 -71.471 1.00 63.12 176 ASP A O 1
ATOM 1386 N N . LYS A 1 177 ? -7.668 -15.161 -73.536 1.00 70.56 177 LYS A N 1
ATOM 1387 C CA . LYS A 1 177 ? -6.613 -16.021 -74.107 1.00 70.56 177 LYS A CA 1
ATOM 1388 C C . LYS A 1 177 ? -5.211 -15.432 -73.911 1.00 70.56 177 LYS A C 1
ATOM 1390 O O . LYS A 1 177 ? -4.225 -16.173 -73.853 1.00 70.56 177 LYS A O 1
ATOM 1395 N N . ARG A 1 178 ? -5.106 -14.106 -73.764 1.00 61.00 178 ARG A N 1
ATOM 1396 C CA . ARG A 1 178 ? -3.837 -13.413 -73.487 1.00 61.00 178 ARG A CA 1
ATOM 1397 C C . ARG A 1 178 ? -3.309 -13.700 -72.080 1.00 61.00 178 ARG A C 1
ATOM 1399 O O . ARG A 1 178 ? -2.098 -13.864 -71.910 1.00 61.00 178 ARG A O 1
ATOM 1406 N N . ALA A 1 179 ? -4.193 -13.808 -71.089 1.00 62.16 179 ALA A N 1
ATOM 1407 C CA . ALA A 1 179 ? -3.822 -14.132 -69.714 1.00 62.16 179 ALA A CA 1
ATOM 1408 C C . ALA A 1 179 ? -3.383 -15.601 -69.584 1.00 62.16 179 ALA A C 1
ATOM 1410 O O . ALA A 1 179 ? -2.345 -15.878 -68.977 1.00 62.16 179 ALA A O 1
ATOM 1411 N N . ALA A 1 180 ? -4.088 -16.523 -70.248 1.00 66.44 180 ALA A N 1
ATOM 1412 C CA . ALA A 1 180 ? -3.742 -17.948 -70.250 1.00 66.44 180 ALA A CA 1
ATOM 1413 C C . ALA A 1 180 ? -2.337 -18.216 -70.835 1.00 66.44 180 ALA A C 1
ATOM 1415 O O . ALA A 1 180 ? -1.541 -18.963 -70.259 1.00 66.44 180 ALA A O 1
ATOM 1416 N N . ALA A 1 181 ? -1.973 -17.542 -71.933 1.00 66.75 181 ALA A N 1
ATOM 1417 C CA . ALA A 1 181 ? -0.641 -17.670 -72.533 1.00 66.75 181 ALA A CA 1
ATOM 1418 C C . ALA A 1 181 ? 0.484 -17.127 -71.625 1.00 66.75 181 ALA A C 1
ATOM 1420 O O . ALA A 1 181 ? 1.599 -17.663 -71.609 1.00 66.75 181 ALA A O 1
ATOM 1421 N N . ALA A 1 182 ? 0.207 -16.074 -70.848 1.00 69.19 182 ALA A N 1
ATOM 1422 C CA . ALA A 1 182 ? 1.167 -15.509 -69.905 1.00 69.19 182 ALA A CA 1
ATOM 1423 C C . ALA A 1 182 ? 1.427 -16.444 -68.711 1.00 69.19 182 ALA A C 1
ATOM 1425 O O . ALA A 1 182 ? 2.574 -16.554 -68.264 1.00 69.19 182 ALA A O 1
ATOM 1426 N N . GLU A 1 183 ? 0.405 -17.146 -68.214 1.00 70.19 183 GLU A N 1
ATOM 1427 C CA . GLU A 1 183 ? 0.573 -18.152 -67.158 1.00 70.19 183 GLU A CA 1
ATOM 1428 C C . GLU A 1 183 ? 1.316 -19.400 -67.650 1.00 70.19 183 GLU A C 1
ATOM 1430 O O . GLU A 1 183 ? 2.259 -19.853 -66.989 1.00 70.19 183 GLU A O 1
ATOM 1435 N N . ALA A 1 184 ? 1.005 -19.890 -68.855 1.00 69.31 184 ALA A N 1
ATOM 1436 C CA . ALA A 1 184 ? 1.725 -21.009 -69.467 1.00 69.31 184 ALA A CA 1
ATOM 1437 C C . ALA A 1 184 ? 3.235 -20.718 -69.589 1.00 69.31 184 ALA A C 1
ATOM 1439 O O . ALA A 1 184 ? 4.064 -21.525 -69.158 1.00 69.31 184 ALA A O 1
ATOM 1440 N N . ARG A 1 185 ? 3.615 -19.517 -70.053 1.00 67.69 185 ARG A N 1
ATOM 1441 C CA . ARG A 1 185 ? 5.028 -19.090 -70.140 1.00 67.69 185 ARG A CA 1
ATOM 1442 C C . ARG A 1 185 ? 5.718 -18.985 -68.776 1.00 67.69 185 ARG A C 1
ATOM 1444 O O . ARG A 1 185 ? 6.909 -19.279 -68.673 1.00 67.69 185 ARG A O 1
ATOM 1451 N N . LYS A 1 186 ? 5.003 -18.565 -67.727 1.00 68.69 186 LYS A N 1
ATOM 1452 C CA . LYS A 1 186 ? 5.555 -18.492 -66.360 1.00 68.69 186 LYS A CA 1
ATOM 1453 C C . LYS A 1 186 ? 5.770 -19.882 -65.756 1.00 68.69 186 LYS A C 1
ATOM 1455 O O . LYS A 1 186 ? 6.763 -20.087 -65.061 1.00 68.69 186 LYS A O 1
ATOM 1460 N N . SER A 1 187 ? 4.874 -20.828 -66.033 1.00 65.81 187 SER A N 1
ATOM 1461 C CA . SER A 1 187 ? 4.981 -22.200 -65.523 1.00 65.81 187 SER A CA 1
ATOM 1462 C C . SER A 1 187 ? 6.111 -23.001 -66.190 1.00 65.81 187 SER A C 1
ATOM 1464 O O . SER A 1 187 ? 6.831 -23.715 -65.493 1.00 65.81 187 SER A O 1
ATOM 1466 N N . LEU A 1 188 ? 6.364 -22.814 -67.495 1.00 62.25 188 LEU A N 1
ATOM 1467 C CA . LEU A 1 188 ? 7.461 -23.497 -68.201 1.00 62.25 188 LEU A CA 1
ATOM 1468 C C . LEU A 1 188 ? 8.846 -23.101 -67.662 1.00 62.25 188 LEU A C 1
ATOM 1470 O O . LEU A 1 188 ? 9.694 -23.961 -67.442 1.00 62.25 188 LEU A O 1
ATOM 1474 N N . LYS A 1 189 ? 9.051 -21.811 -67.356 1.00 59.09 189 LYS A N 1
ATOM 1475 C CA . LYS A 1 189 ? 10.310 -21.307 -66.774 1.00 59.09 189 LYS A CA 1
ATOM 1476 C C . LYS A 1 189 ? 10.593 -21.836 -65.365 1.00 59.09 189 LYS A C 1
ATOM 1478 O O . LYS A 1 189 ? 11.741 -21.836 -64.939 1.00 59.09 189 LYS A O 1
ATOM 1483 N N . ARG A 1 190 ? 9.563 -22.262 -64.623 1.00 58.84 190 ARG A N 1
ATOM 1484 C CA . ARG A 1 190 ? 9.731 -22.863 -63.288 1.00 58.84 190 ARG A CA 1
ATOM 1485 C C . ARG A 1 190 ? 10.028 -24.360 -63.352 1.00 58.84 190 ARG A C 1
ATOM 1487 O O . ARG A 1 190 ? 10.676 -24.866 -62.446 1.00 58.84 190 ARG A O 1
ATOM 1494 N N . LYS A 1 191 ? 9.623 -25.052 -64.423 1.00 58.22 191 LYS A N 1
ATOM 1495 C CA . LYS A 1 191 ? 9.948 -26.472 -64.623 1.00 58.22 191 LYS A CA 1
ATOM 1496 C C . LYS A 1 191 ? 11.402 -26.686 -65.058 1.00 58.22 191 LYS A C 1
ATOM 1498 O O . LYS A 1 191 ? 12.024 -27.623 -64.585 1.00 58.22 191 LYS A O 1
ATOM 1503 N N . SER A 1 192 ? 11.995 -25.780 -65.839 1.00 52.72 192 SER A N 1
ATOM 1504 C CA . SER A 1 192 ? 13.405 -25.900 -66.258 1.00 52.72 192 SER A CA 1
ATOM 1505 C C . SER A 1 192 ? 14.436 -25.610 -65.155 1.00 52.72 192 SER A C 1
ATOM 1507 O O . SER A 1 192 ? 15.607 -25.901 -65.342 1.00 52.72 192 SER A O 1
ATOM 1509 N N . VAL A 1 193 ? 14.023 -25.040 -64.016 1.00 51.66 193 VAL A N 1
ATOM 1510 C CA . VAL A 1 193 ? 14.892 -24.833 -62.835 1.00 51.66 193 VAL A CA 1
ATOM 1511 C C . VAL A 1 193 ? 14.803 -26.011 -61.855 1.00 51.66 193 VAL A C 1
ATOM 1513 O O . VAL A 1 193 ? 15.708 -26.217 -61.056 1.00 51.66 193 VAL A O 1
ATOM 1516 N N . ALA A 1 194 ? 13.738 -26.814 -61.933 1.00 46.56 194 ALA A N 1
ATOM 1517 C CA . ALA A 1 194 ? 13.566 -28.006 -61.103 1.00 46.56 194 ALA A CA 1
ATOM 1518 C C . ALA A 1 194 ? 14.261 -29.257 -61.682 1.00 46.56 194 ALA A C 1
ATOM 1520 O O . ALA A 1 194 ? 14.546 -30.179 -60.933 1.00 46.56 194 ALA A O 1
ATOM 1521 N N . VAL A 1 195 ? 14.576 -29.280 -62.985 1.00 42.84 195 VAL A N 1
ATOM 1522 C CA . VAL A 1 195 ? 15.226 -30.429 -63.657 1.00 42.84 195 VAL A CA 1
ATOM 1523 C C . VAL A 1 195 ? 16.754 -30.456 -63.467 1.00 42.84 195 VAL A C 1
ATOM 1525 O O . VAL A 1 195 ? 17.381 -31.481 -63.677 1.00 42.84 195 VAL A O 1
ATOM 1528 N N . THR A 1 196 ? 17.384 -29.385 -62.976 1.00 42.91 196 THR A N 1
ATOM 1529 C CA . THR A 1 196 ? 18.830 -29.384 -62.663 1.00 42.91 196 THR A CA 1
ATOM 1530 C C . THR A 1 196 ? 19.182 -29.964 -61.284 1.00 42.91 196 THR A C 1
ATOM 1532 O O . THR A 1 196 ? 20.316 -29.798 -60.845 1.00 42.91 196 THR A O 1
ATOM 1535 N N . MET A 1 197 ? 18.242 -30.593 -60.565 1.00 47.28 197 MET A N 1
ATOM 1536 C CA . MET A 1 197 ? 18.495 -31.138 -59.218 1.00 47.28 197 MET A CA 1
ATOM 1537 C C . MET A 1 197 ? 18.211 -32.632 -59.038 1.00 47.28 197 MET A C 1
ATOM 1539 O O . MET A 1 197 ? 18.508 -33.151 -57.968 1.00 47.28 197 MET A O 1
ATOM 1543 N N . GLU A 1 198 ? 17.738 -33.345 -60.059 1.00 44.38 198 GLU A N 1
ATOM 1544 C CA . GLU A 1 198 ? 17.563 -34.800 -59.986 1.00 44.38 198 GLU A CA 1
ATOM 1545 C C . GLU A 1 198 ? 18.010 -35.452 -61.294 1.00 44.38 198 GLU A C 1
ATOM 1547 O O . GLU A 1 198 ? 17.198 -35.651 -62.183 1.00 44.38 198 GLU A O 1
ATOM 1552 N N . GLU A 1 199 ? 19.310 -35.736 -61.425 1.00 36.59 199 GLU A N 1
ATOM 1553 C CA . GLU A 1 199 ? 19.805 -36.919 -62.140 1.00 36.59 199 GLU A CA 1
ATOM 1554 C C . GLU A 1 199 ? 21.311 -37.130 -61.872 1.00 36.59 199 GLU A C 1
ATOM 1556 O O . GLU A 1 199 ? 22.166 -36.323 -62.236 1.00 36.59 199 GLU A O 1
ATOM 1561 N N . THR A 1 200 ? 21.597 -38.283 -61.261 1.00 33.44 200 THR A N 1
ATOM 1562 C CA . THR A 1 200 ? 22.834 -39.089 -61.305 1.00 33.44 200 THR A CA 1
ATOM 1563 C C . THR A 1 200 ? 24.064 -38.689 -60.476 1.00 33.44 200 THR A C 1
ATOM 1565 O O . THR A 1 200 ? 24.897 -37.864 -60.843 1.00 33.44 200 THR A O 1
ATOM 1568 N N . GLU A 1 201 ? 24.194 -39.419 -59.362 1.00 38.88 201 GLU A N 1
ATOM 1569 C CA . GLU A 1 201 ? 25.444 -39.893 -58.769 1.00 38.88 201 GLU A CA 1
ATOM 1570 C C . GLU A 1 201 ? 26.318 -40.605 -59.820 1.00 38.88 201 GLU A C 1
ATOM 1572 O O . GLU A 1 201 ? 25.825 -41.462 -60.544 1.00 38.88 201 GLU A O 1
ATOM 1577 N N . GLU A 1 202 ? 27.600 -40.237 -59.904 1.00 35.78 202 GLU A N 1
ATOM 1578 C CA . GLU A 1 202 ? 28.784 -41.116 -59.864 1.00 35.78 202 GLU A CA 1
ATOM 1579 C C . GLU A 1 202 ? 30.032 -40.386 -60.421 1.00 35.78 202 GLU A C 1
ATOM 1581 O O . GLU A 1 202 ? 30.010 -39.739 -61.463 1.00 35.78 202 GLU A O 1
ATOM 1586 N N . VAL A 1 203 ? 31.159 -40.591 -59.726 1.00 33.94 203 VAL A N 1
ATOM 1587 C CA . VAL A 1 203 ? 32.559 -40.389 -60.157 1.00 33.94 203 VAL A CA 1
ATOM 1588 C C . VAL A 1 203 ? 33.231 -39.004 -59.950 1.00 33.94 203 VAL A C 1
ATOM 1590 O O . VAL A 1 203 ? 33.011 -38.037 -60.666 1.00 33.94 203 VAL A O 1
ATOM 1593 N N . LYS A 1 204 ? 34.246 -39.055 -59.063 1.00 34.47 204 LYS A N 1
ATOM 1594 C CA . LYS A 1 204 ? 35.511 -38.278 -58.963 1.00 34.47 204 LYS A CA 1
ATOM 1595 C C . LYS A 1 204 ? 35.549 -36.933 -58.215 1.00 34.47 204 LYS A C 1
ATOM 1597 O O . LYS A 1 204 ? 35.302 -35.862 -58.744 1.00 34.47 204 LYS A O 1
ATOM 1602 N N . ALA A 1 205 ? 36.040 -37.056 -56.977 1.00 37.88 205 ALA A N 1
ATOM 1603 C CA . ALA A 1 205 ? 37.164 -36.324 -56.384 1.00 37.88 205 ALA A CA 1
ATOM 1604 C C . ALA A 1 205 ? 37.669 -35.056 -57.102 1.00 37.88 205 ALA A C 1
ATOM 1606 O O . ALA A 1 205 ? 38.360 -35.158 -58.110 1.00 37.88 205 ALA A O 1
ATOM 1607 N N . SER A 1 206 ? 37.489 -33.901 -56.458 1.00 33.59 206 SER A N 1
ATOM 1608 C CA . SER A 1 206 ? 38.591 -32.992 -56.102 1.00 33.59 206 SER A CA 1
ATOM 1609 C C . SER A 1 206 ? 38.073 -31.809 -55.281 1.00 33.59 206 SER A C 1
ATOM 1611 O O . SER A 1 206 ? 37.042 -31.222 -55.589 1.00 33.59 206 SER A O 1
ATOM 1613 N N . GLU A 1 207 ? 38.824 -31.505 -54.230 1.00 43.44 207 GLU A N 1
ATOM 1614 C CA . GLU A 1 207 ? 38.805 -30.336 -53.351 1.00 43.44 207 GLU A CA 1
ATOM 1615 C C . GLU A 1 207 ? 38.165 -29.048 -53.902 1.00 43.44 207 GLU A C 1
ATOM 1617 O O . GLU A 1 207 ? 38.572 -28.525 -54.934 1.00 43.44 207 GLU A O 1
ATOM 1622 N N . SER A 1 208 ? 37.306 -28.41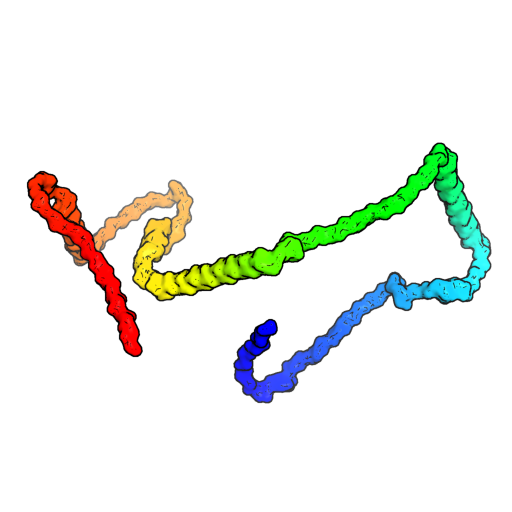4 -53.097 1.00 40.38 208 SER A N 1
ATOM 1623 C CA . SER A 1 208 ? 37.310 -26.949 -52.997 1.00 40.38 208 SER A CA 1
ATOM 1624 C C . SER A 1 208 ? 36.728 -26.494 -51.655 1.00 40.38 208 SER A C 1
ATOM 1626 O O . SER A 1 208 ? 35.515 -26.505 -51.436 1.00 40.38 208 SER A O 1
ATOM 1628 N N . ALA A 1 209 ? 37.618 -26.108 -50.742 1.00 49.00 209 ALA A N 1
ATOM 1629 C CA . ALA A 1 209 ? 37.301 -25.464 -49.472 1.00 49.00 209 ALA A CA 1
ATOM 1630 C C . ALA A 1 209 ? 36.580 -24.107 -49.675 1.00 49.00 209 ALA A C 1
ATOM 1632 O O . ALA A 1 209 ? 36.813 -23.430 -50.679 1.00 49.00 209 ALA A O 1
ATOM 1633 N N . PRO A 1 210 ? 35.742 -23.651 -48.722 1.00 54.72 210 PRO A N 1
ATOM 1634 C CA . PRO A 1 210 ? 35.086 -22.348 -48.820 1.00 54.72 210 PRO A CA 1
ATOM 1635 C C . PRO A 1 210 ? 36.103 -21.199 -48.644 1.00 54.72 210 PRO A C 1
ATOM 1637 O O . PRO A 1 210 ? 36.976 -21.285 -47.774 1.00 54.72 210 PRO A O 1
ATOM 1640 N N . PRO A 1 211 ? 36.002 -20.090 -49.404 1.00 54.88 211 PRO A N 1
ATOM 1641 C CA . PRO A 1 211 ? 36.993 -19.019 -49.349 1.00 54.88 211 PRO A CA 1
ATOM 1642 C C . PRO A 1 211 ? 36.965 -18.280 -48.001 1.00 54.88 211 PRO A C 1
ATOM 1644 O O . PRO A 1 211 ? 35.979 -17.638 -47.624 1.00 54.88 211 PRO A O 1
ATOM 1647 N N . GLN A 1 212 ? 38.088 -18.348 -47.281 1.00 55.69 212 GLN A N 1
ATOM 1648 C CA . GLN A 1 212 ? 38.362 -17.564 -46.077 1.00 55.69 212 GLN A CA 1
ATOM 1649 C C . GLN A 1 212 ? 38.380 -16.065 -46.411 1.00 55.69 212 GLN A C 1
ATOM 1651 O O . GLN A 1 212 ? 39.203 -15.584 -47.189 1.00 55.69 212 GLN A O 1
ATOM 1656 N N . LYS A 1 213 ? 37.489 -15.295 -45.777 1.00 57.50 213 LYS A N 1
ATOM 1657 C CA . LYS A 1 213 ? 37.507 -13.828 -45.835 1.00 57.50 213 LYS A CA 1
ATOM 1658 C C . LYS A 1 213 ? 38.772 -13.299 -45.153 1.00 57.50 213 LYS A C 1
ATOM 1660 O O . LYS A 1 213 ? 38.905 -13.369 -43.931 1.00 57.50 213 LYS A O 1
ATOM 1665 N N . GLN A 1 214 ? 39.679 -12.739 -45.949 1.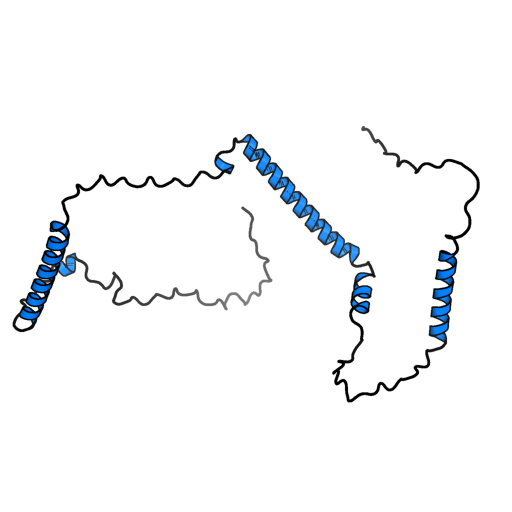00 63.59 214 GLN A N 1
ATOM 1666 C CA . GLN A 1 214 ? 40.881 -12.059 -45.474 1.00 63.59 214 GLN A CA 1
ATOM 1667 C C . GLN A 1 214 ? 40.506 -10.845 -44.609 1.00 63.59 214 GLN A C 1
ATOM 1669 O O . GLN A 1 214 ? 39.863 -9.895 -45.060 1.00 63.59 214 GLN A O 1
ATOM 1674 N N . ARG A 1 215 ? 40.919 -10.874 -43.338 1.00 53.31 215 ARG A N 1
ATOM 1675 C CA . ARG A 1 215 ? 40.886 -9.719 -42.432 1.00 53.31 215 ARG A CA 1
ATOM 1676 C C . ARG A 1 215 ? 42.035 -8.791 -42.819 1.00 53.31 215 ARG A C 1
ATOM 1678 O O . ARG A 1 215 ? 43.196 -9.148 -42.633 1.00 53.31 215 ARG A O 1
ATOM 1685 N N . ARG A 1 216 ? 41.728 -7.595 -43.322 1.00 61.25 216 ARG A N 1
ATOM 1686 C CA . ARG A 1 216 ? 42.728 -6.531 -43.467 1.00 61.25 216 ARG A CA 1
ATOM 1687 C C . ARG A 1 216 ? 43.178 -6.079 -42.076 1.00 61.25 216 ARG A C 1
ATOM 1689 O O . ARG A 1 216 ? 42.371 -5.596 -41.286 1.00 61.25 216 ARG A O 1
ATOM 1696 N N . LYS A 1 217 ? 44.466 -6.269 -41.788 1.00 61.50 217 LYS A N 1
ATOM 1697 C CA . LYS A 1 217 ? 45.187 -5.557 -40.732 1.00 61.50 217 LYS A CA 1
ATOM 1698 C C . LYS A 1 217 ? 45.629 -4.223 -41.330 1.00 61.50 217 LYS A C 1
ATOM 1700 O O . LYS A 1 217 ? 46.361 -4.224 -42.312 1.00 61.50 217 LYS A O 1
ATOM 1705 N N . SER A 1 218 ? 45.205 -3.114 -40.746 1.00 63.62 218 SER A N 1
ATOM 1706 C CA . SER A 1 218 ? 45.891 -1.834 -40.905 1.00 63.62 218 SER A CA 1
ATOM 1707 C C . SER A 1 218 ? 46.391 -1.433 -39.525 1.00 63.62 218 SER A C 1
ATOM 1709 O O . SER A 1 218 ? 45.602 -1.081 -38.648 1.00 63.62 218 SER A O 1
ATOM 1711 N N . ALA A 1 219 ? 47.695 -1.620 -39.335 1.00 56.34 219 ALA A N 1
ATOM 1712 C CA . ALA A 1 219 ? 48.474 -1.012 -38.271 1.00 56.34 219 ALA A CA 1
ATOM 1713 C C . ALA A 1 219 ? 48.863 0.420 -38.681 1.00 56.34 219 ALA A C 1
ATOM 1715 O O . ALA A 1 219 ? 48.787 0.779 -39.854 1.00 56.34 219 ALA A O 1
ATOM 1716 N N . ALA A 1 220 ? 49.206 1.197 -37.661 1.00 51.69 220 ALA A N 1
ATOM 1717 C CA . ALA A 1 220 ? 49.338 2.644 -37.594 1.00 51.69 220 ALA A CA 1
ATOM 1718 C C . ALA A 1 220 ? 50.409 3.294 -38.488 1.00 51.69 220 ALA A C 1
ATOM 1720 O O . ALA A 1 220 ? 51.401 2.660 -38.848 1.00 51.69 220 ALA A O 1
ATOM 1721 N N . ALA A 1 221 ? 50.229 4.600 -38.698 1.00 39.72 221 ALA A N 1
ATOM 1722 C CA . ALA A 1 221 ? 51.234 5.632 -38.443 1.00 39.72 221 ALA A CA 1
ATOM 1723 C C . ALA A 1 221 ? 50.521 6.817 -37.770 1.00 39.72 221 ALA A C 1
ATOM 1725 O O . ALA A 1 221 ? 49.375 7.104 -38.193 1.00 39.72 221 ALA A O 1
#

pLDDT: mean 70.25, std 17.0, range [33.44, 98.31]

Foldseek 3Di:
DDDDDDDDDDDPVPVVPPDDPDDDDDDDDADCPHPVNDQDPVRVVPDDDPPDDDPRVVVVVVVVVVVVVVVVVVVCVVVVDDPDPDDPPPDDPPPDPDPPPLRVDDPVVNVVVVVVVVVVVVVVVVVVVVVVCCVVVVPPPPPPVVVVPVVDPDPDDDPPDPPPPDDDDDDDDPDDPVVVVVVVVVVVVVVVVVVVPDDDDDDDDDDDDDDDDDDDDDDDD

Organism: NCBI:txid4796